Protein AF-A0A819M9V5-F1 (afdb_monomer_lite)

Structure (mmCIF, N/CA/C/O backbone):
data_AF-A0A819M9V5-F1
#
_entry.id   AF-A0A819M9V5-F1
#
loop_
_atom_site.group_PDB
_atom_site.id
_atom_site.type_symbol
_atom_site.label_atom_id
_atom_site.label_alt_id
_atom_site.label_comp_id
_atom_site.label_asym_id
_atom_site.label_entity_id
_atom_site.label_seq_id
_atom_site.pdbx_PDB_ins_code
_atom_site.Cartn_x
_atom_site.Cartn_y
_atom_site.Cartn_z
_atom_site.occupancy
_atom_site.B_iso_or_equiv
_atom_site.auth_seq_id
_atom_site.auth_comp_id
_atom_site.auth_asym_id
_atom_site.auth_atom_id
_atom_site.pdbx_PDB_model_num
ATOM 1 N N . MET A 1 1 ? -24.755 28.825 72.399 1.00 73.00 1 MET A N 1
ATOM 2 C CA . MET A 1 1 ? -25.293 27.688 71.643 1.00 73.00 1 MET A CA 1
ATOM 3 C C . MET A 1 1 ? -25.877 26.704 72.634 1.00 73.00 1 MET A C 1
ATOM 5 O O . MET A 1 1 ? -25.129 26.207 73.476 1.00 73.00 1 MET A O 1
ATOM 9 N N . THR A 1 2 ? -27.189 26.520 72.612 1.00 95.06 2 THR A N 1
ATOM 10 C CA . THR A 1 2 ? -27.888 25.582 73.498 1.00 95.06 2 THR A CA 1
ATOM 11 C C . THR A 1 2 ? -27.607 24.140 73.068 1.00 95.06 2 THR A C 1
ATOM 13 O O . THR A 1 2 ? -27.127 23.887 71.959 1.00 95.06 2 THR A O 1
ATOM 16 N N . ASP A 1 3 ? -27.856 23.170 73.946 1.00 93.56 3 ASP A N 1
ATOM 17 C CA . ASP A 1 3 ? -27.647 21.759 73.595 1.00 93.56 3 ASP A CA 1
ATOM 18 C C . ASP A 1 3 ? -28.617 21.274 72.504 1.00 93.56 3 ASP A C 1
ATOM 20 O O . ASP A 1 3 ? -28.258 20.402 71.710 1.00 93.56 3 ASP A O 1
ATOM 24 N N . ASP A 1 4 ? -29.786 21.905 72.381 1.00 94.19 4 ASP A N 1
ATOM 25 C CA . ASP A 1 4 ? -30.736 21.647 71.295 1.00 94.19 4 ASP A CA 1
ATOM 26 C C . ASP A 1 4 ? -30.206 22.142 69.940 1.00 94.19 4 ASP A C 1
ATOM 28 O O . ASP A 1 4 ? -30.293 21.426 68.942 1.00 94.19 4 ASP A O 1
ATOM 32 N N . GLU A 1 5 ? -29.561 23.314 69.901 1.00 93.94 5 GLU A N 1
ATOM 33 C CA . GLU A 1 5 ? -28.905 23.827 68.689 1.00 93.94 5 GLU A CA 1
ATOM 34 C C . GLU A 1 5 ? -27.761 22.907 68.230 1.00 93.94 5 GLU A C 1
ATOM 36 O O . GLU A 1 5 ? -27.606 22.662 67.032 1.00 93.94 5 GLU A O 1
ATOM 41 N N . LYS A 1 6 ? -26.990 22.333 69.169 1.00 94.88 6 LYS A N 1
ATOM 42 C CA . LYS A 1 6 ? -25.941 21.347 68.845 1.00 94.88 6 LYS A CA 1
ATOM 43 C C . LYS A 1 6 ? -26.525 20.070 68.244 1.00 94.88 6 LYS A C 1
ATOM 45 O O . LYS A 1 6 ? -25.979 19.565 67.266 1.00 94.88 6 LYS A O 1
ATOM 50 N N . ARG A 1 7 ? -27.616 19.541 68.812 1.00 94.44 7 ARG A N 1
ATOM 51 C CA . ARG A 1 7 ? -28.289 18.337 68.291 1.00 94.44 7 ARG A CA 1
ATOM 52 C C . ARG A 1 7 ? -28.823 18.566 66.881 1.00 94.44 7 ARG A C 1
ATOM 54 O O . ARG A 1 7 ? -28.546 17.754 66.003 1.00 94.44 7 ARG A O 1
ATOM 61 N N . LEU A 1 8 ? -29.471 19.708 66.645 1.00 95.56 8 LEU A N 1
ATOM 62 C CA . LEU A 1 8 ? -29.976 20.076 65.324 1.00 95.56 8 LEU A CA 1
ATOM 63 C C . LEU A 1 8 ? -28.847 20.201 64.287 1.00 95.56 8 LEU A C 1
ATOM 65 O O . LEU A 1 8 ? -28.976 19.698 63.173 1.00 95.56 8 LEU A O 1
ATOM 69 N N . MET A 1 9 ? -27.717 20.822 64.647 1.00 94.94 9 MET A N 1
ATOM 70 C CA . MET A 1 9 ? -26.553 20.899 63.754 1.00 94.94 9 MET A CA 1
ATOM 71 C C . MET A 1 9 ? -25.969 19.519 63.433 1.00 94.94 9 MET A C 1
ATOM 73 O O . MET A 1 9 ? -25.570 19.275 62.295 1.00 94.94 9 MET A O 1
ATOM 77 N N . ILE A 1 10 ? -25.927 18.609 64.409 1.00 95.75 10 ILE A N 1
ATOM 78 C CA . ILE A 1 10 ? -25.446 17.237 64.208 1.00 95.75 10 ILE A CA 1
ATOM 79 C C . ILE A 1 10 ? -26.374 16.478 63.249 1.00 95.75 10 ILE A C 1
ATOM 81 O O . ILE A 1 10 ? -25.889 15.854 62.306 1.00 95.75 10 ILE A O 1
ATOM 85 N N . GLU A 1 11 ? -27.693 16.573 63.425 1.00 96.56 11 GLU A N 1
ATOM 86 C CA . GLU A 1 11 ? -28.676 15.956 62.522 1.00 96.56 11 GLU A CA 1
ATOM 87 C C . GLU A 1 11 ? -28.575 16.511 61.095 1.00 96.56 11 GLU A C 1
ATOM 89 O O . GLU A 1 11 ? -28.532 15.745 60.130 1.00 96.56 11 GLU A O 1
ATOM 94 N N . GLN A 1 12 ? -28.450 17.834 60.947 1.00 96.62 12 GLN A N 1
ATOM 95 C CA . GLN A 1 12 ? -28.232 18.472 59.647 1.00 96.62 12 GLN A CA 1
ATOM 96 C C . GLN A 1 12 ? -26.921 18.016 58.997 1.00 96.62 12 GLN A C 1
ATOM 98 O O . GLN A 1 12 ? -26.889 17.764 57.791 1.00 96.62 12 GLN A O 1
ATOM 103 N N . ALA A 1 13 ? -25.849 17.871 59.780 1.00 96.88 13 ALA A N 1
ATOM 104 C CA . ALA A 1 13 ? -24.566 17.385 59.290 1.00 96.88 13 ALA A CA 1
ATOM 105 C C . ALA A 1 13 ? -24.650 15.927 58.809 1.00 96.88 13 ALA A C 1
ATOM 107 O O . ALA A 1 13 ? -24.098 15.605 57.755 1.00 96.88 13 ALA A O 1
ATOM 108 N N . PHE A 1 14 ? -25.369 15.055 59.525 1.00 97.19 14 PHE A N 1
ATOM 109 C CA . PHE A 1 14 ? -25.600 13.674 59.091 1.00 97.19 14 PHE A CA 1
ATOM 110 C C . PHE A 1 14 ? -26.454 13.606 57.823 1.00 97.19 14 PHE A C 1
ATOM 112 O O . PHE A 1 14 ? -26.043 12.958 56.860 1.00 97.19 14 PHE A O 1
ATOM 119 N N . ALA A 1 15 ? -27.562 14.347 57.761 1.00 96.19 15 ALA A N 1
ATOM 120 C CA . ALA A 1 15 ? -28.412 14.399 56.572 1.00 96.19 15 ALA A CA 1
ATOM 121 C C . ALA A 1 15 ? -27.661 14.945 55.342 1.00 96.19 15 ALA A C 1
ATOM 123 O O . ALA A 1 15 ? -27.827 14.457 54.222 1.00 96.19 15 ALA A O 1
ATOM 124 N N . LEU A 1 16 ? -26.798 15.950 55.531 1.00 97.19 16 LEU A N 1
ATOM 125 C CA . LEU A 1 16 ? -25.954 16.482 54.461 1.00 97.19 16 LEU A CA 1
ATOM 126 C C . LEU A 1 16 ? -24.901 15.462 54.012 1.00 97.19 16 LEU A C 1
ATOM 128 O O . LEU A 1 16 ? -24.657 15.320 52.813 1.00 97.19 16 LEU A O 1
ATOM 132 N N . LYS A 1 17 ? -24.291 14.741 54.959 1.00 97.56 17 LYS A N 1
ATOM 133 C CA . LYS A 1 17 ? -23.322 13.680 54.672 1.00 97.56 17 LYS A CA 1
ATOM 134 C C . LYS A 1 17 ? -23.956 12.559 53.849 1.00 97.56 17 LYS A C 1
ATOM 136 O O . LYS A 1 17 ? -23.348 12.141 52.867 1.00 97.56 17 LYS A O 1
ATOM 141 N N . GLU A 1 18 ? -25.163 12.120 54.196 1.00 97.69 18 GLU A N 1
ATOM 142 C CA . GLU A 1 18 ? -25.897 11.097 53.438 1.00 97.69 18 GLU A CA 1
ATOM 143 C C . GLU A 1 18 ? -26.206 11.567 52.011 1.00 97.69 18 GLU A C 1
ATOM 145 O O . GLU A 1 18 ? -25.863 10.877 51.049 1.00 97.69 18 GLU A O 1
ATOM 150 N N . LYS A 1 19 ? -26.724 12.794 51.847 1.00 97.56 19 LYS A N 1
ATOM 151 C CA . LYS A 1 19 ? -26.959 13.389 50.516 1.00 97.56 19 LYS A CA 1
ATOM 152 C C . LYS A 1 19 ? -25.683 13.487 49.678 1.00 97.56 19 LYS A C 1
ATOM 154 O O . LYS A 1 19 ? -25.709 13.252 48.470 1.00 97.56 19 LYS A O 1
ATOM 159 N N . LEU A 1 20 ? -24.556 13.845 50.297 1.00 96.94 20 LEU A N 1
ATOM 160 C CA . LEU A 1 20 ? -23.262 13.903 49.615 1.00 96.94 20 LEU A CA 1
ATOM 161 C C . LEU A 1 20 ? -22.775 12.513 49.202 1.00 96.94 20 LEU A C 1
ATOM 163 O O . LEU A 1 20 ? -22.275 12.362 48.089 1.00 96.94 20 LEU A O 1
ATOM 167 N N . GLN A 1 21 ? -22.936 11.503 50.059 1.00 96.94 21 GLN A N 1
ATOM 168 C CA . GLN A 1 21 ? -22.569 10.122 49.742 1.00 96.94 21 GLN A CA 1
ATOM 169 C C . GLN A 1 21 ? -23.392 9.571 48.573 1.00 96.94 21 GLN A C 1
ATOM 171 O O . GLN A 1 21 ? -22.823 8.959 47.668 1.00 96.94 21 GLN A O 1
ATOM 176 N N . GLU A 1 22 ? -24.696 9.844 48.544 1.00 98.00 22 GLU A N 1
ATOM 177 C CA . GLU A 1 22 ? -25.578 9.447 47.444 1.00 98.00 22 GLU A CA 1
ATOM 178 C C . GLU A 1 22 ? -25.192 10.138 46.127 1.00 98.00 22 GLU A C 1
ATOM 180 O O . GLU A 1 22 ? -25.016 9.477 45.101 1.00 98.00 22 GLU A O 1
ATOM 185 N N . LYS A 1 23 ? -24.954 11.457 46.162 1.00 97.75 23 LYS A N 1
ATOM 186 C CA . LYS A 1 23 ? -24.504 12.215 44.986 1.00 97.75 23 LYS A CA 1
ATOM 187 C C . LYS A 1 23 ? -23.169 11.695 44.450 1.00 97.75 23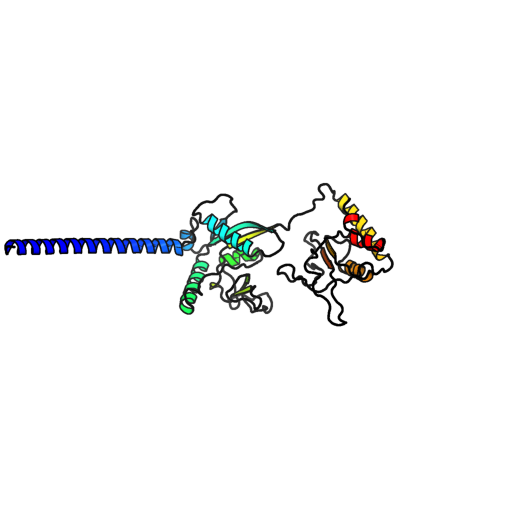 LYS A C 1
ATOM 189 O O . LYS A 1 23 ? -23.011 11.545 43.243 1.00 97.75 23 LYS A O 1
ATOM 194 N N . LEU A 1 24 ? -22.224 11.383 45.337 1.00 97.06 24 LEU A N 1
ATOM 195 C CA . LEU A 1 24 ? -20.904 10.871 44.966 1.00 97.06 24 LEU A CA 1
ATOM 196 C C . LEU A 1 24 ? -21.001 9.473 44.339 1.00 97.06 24 LEU A C 1
ATOM 198 O O . LEU A 1 24 ? -20.322 9.205 43.347 1.00 97.06 24 LEU A O 1
ATOM 202 N N . LYS A 1 25 ? -21.876 8.605 44.863 1.00 98.00 25 LYS A N 1
ATOM 203 C CA . LYS A 1 25 ? -22.161 7.293 44.267 1.00 98.00 25 LYS A CA 1
ATOM 204 C C . LYS A 1 25 ? -22.714 7.441 42.846 1.00 98.00 25 LYS A C 1
ATOM 206 O O . LYS A 1 25 ? -22.148 6.854 41.928 1.00 98.00 25 LYS A O 1
ATOM 211 N N . LYS A 1 26 ? -23.728 8.291 42.656 1.00 98.12 26 LYS A N 1
ATOM 212 C CA . LYS A 1 26 ? -24.325 8.551 41.337 1.00 98.12 26 LYS A CA 1
ATOM 213 C C . LYS A 1 26 ? -23.299 9.083 40.330 1.00 98.12 26 LYS A C 1
ATOM 215 O O . LYS A 1 26 ? -23.200 8.576 39.221 1.00 98.12 26 LYS A O 1
ATOM 220 N N . THR A 1 27 ? -22.476 10.055 40.729 1.00 96.81 27 THR A N 1
ATOM 221 C CA . THR A 1 27 ? -21.429 10.604 39.850 1.00 96.81 27 THR A CA 1
ATOM 222 C C . THR A 1 27 ? -20.370 9.560 39.476 1.00 96.81 27 THR A C 1
ATOM 224 O O . THR A 1 27 ? -19.861 9.587 38.357 1.00 96.81 27 THR A O 1
ATOM 227 N N . ARG A 1 28 ? -20.032 8.622 40.373 1.00 96.38 28 ARG A N 1
ATOM 228 C CA . ARG A 1 28 ? -19.121 7.510 40.046 1.00 96.38 28 ARG A CA 1
ATOM 229 C C . ARG A 1 28 ? -19.725 6.565 39.011 1.00 96.38 28 ARG A C 1
ATOM 231 O O . ARG A 1 28 ? -19.026 6.201 38.074 1.00 96.38 28 ARG A O 1
ATOM 238 N N . GLU A 1 29 ? -20.998 6.211 39.160 1.00 97.75 29 GLU A N 1
ATOM 239 C CA . GLU A 1 29 ? -21.715 5.363 38.198 1.00 97.75 29 GLU A CA 1
ATOM 240 C C . GLU A 1 29 ? -21.769 6.020 36.807 1.00 97.75 29 GLU A C 1
ATOM 242 O O . GLU A 1 29 ? -21.364 5.397 35.828 1.00 97.75 29 GLU A O 1
ATOM 247 N N . GLU A 1 30 ? -22.128 7.309 36.730 1.00 97.31 30 GLU A N 1
ATOM 248 C CA . GLU A 1 30 ? -22.133 8.086 35.475 1.00 97.31 30 GLU A CA 1
ATOM 249 C C . GLU A 1 30 ? -20.733 8.192 34.836 1.00 97.31 30 GLU A C 1
ATOM 251 O O . GLU A 1 30 ? -20.587 8.180 33.612 1.00 97.31 30 GLU A O 1
ATOM 256 N N . THR A 1 31 ? -19.680 8.299 35.653 1.00 95.38 31 THR A N 1
ATOM 257 C CA . THR A 1 31 ? -18.295 8.381 35.160 1.00 95.38 31 THR A CA 1
ATOM 258 C C . THR A 1 31 ? -17.822 7.045 34.587 1.00 95.38 31 THR A C 1
ATOM 260 O O . THR A 1 31 ? -17.187 7.030 33.534 1.00 95.38 31 THR A O 1
ATOM 263 N N . GLU A 1 32 ? -18.139 5.923 35.240 1.00 97.06 32 GLU A N 1
ATOM 264 C CA . GLU A 1 32 ? -17.805 4.582 34.741 1.00 97.06 32 GLU A CA 1
ATOM 265 C C . GLU A 1 32 ? -18.569 4.238 33.455 1.00 97.06 32 GLU A C 1
ATOM 267 O O . GLU A 1 32 ? -18.011 3.611 32.554 1.00 97.06 32 GLU A O 1
ATOM 272 N N . GLU A 1 33 ? -19.820 4.682 33.324 1.00 96.88 33 GLU A N 1
ATOM 273 C CA . GLU A 1 33 ? -20.598 4.516 32.093 1.00 96.88 33 GLU A CA 1
ATOM 274 C C . GLU A 1 33 ? -19.980 5.297 30.924 1.00 96.88 33 GLU A C 1
ATOM 276 O O . GLU A 1 33 ? -19.661 4.710 29.889 1.00 96.88 33 GLU A O 1
ATOM 281 N N . ARG A 1 34 ? -19.674 6.587 31.123 1.00 93.31 34 ARG A N 1
ATOM 282 C CA . ARG A 1 34 ? -18.982 7.402 30.108 1.00 93.31 34 ARG A CA 1
ATOM 283 C C . ARG A 1 34 ? -17.606 6.859 29.748 1.00 93.31 34 ARG A C 1
ATOM 285 O O . ARG A 1 34 ? -17.188 6.958 28.599 1.00 93.31 34 ARG A O 1
ATOM 292 N N . LYS A 1 35 ? -16.879 6.288 30.711 1.00 94.69 35 LYS A N 1
ATOM 293 C CA . LYS A 1 35 ? -15.580 5.665 30.448 1.00 94.69 35 LYS A CA 1
ATOM 294 C C . LYS A 1 35 ? -15.725 4.463 29.514 1.00 94.69 35 LYS A C 1
ATOM 296 O O . LYS A 1 35 ? -14.954 4.359 28.565 1.00 94.69 35 LYS A O 1
ATOM 301 N N . LYS A 1 36 ? -16.739 3.614 29.717 1.00 92.94 36 LYS A N 1
ATOM 302 C CA . LYS A 1 36 ? -17.048 2.499 28.806 1.00 92.94 36 LYS A CA 1
ATOM 303 C C . LYS A 1 36 ? -17.444 2.984 27.411 1.00 92.94 36 LYS A C 1
ATOM 305 O O . LYS A 1 36 ? -16.999 2.393 26.432 1.00 92.94 36 LYS A O 1
ATOM 310 N N . GLU A 1 37 ? -18.233 4.053 27.306 1.00 87.56 37 GLU A N 1
ATOM 311 C CA . GLU A 1 37 ? -18.567 4.667 26.011 1.00 87.56 37 GLU A CA 1
ATOM 312 C C . GLU A 1 37 ? -17.319 5.201 25.299 1.00 87.56 37 GLU A C 1
ATOM 314 O O . GLU A 1 37 ? -17.127 4.942 24.113 1.00 87.56 37 GLU A O 1
ATOM 319 N N . ILE A 1 38 ? -16.434 5.900 26.017 1.00 82.81 38 ILE A N 1
ATOM 320 C CA . ILE A 1 38 ? -15.167 6.393 25.463 1.00 82.81 38 ILE A CA 1
ATOM 321 C C . ILE A 1 38 ? -14.282 5.228 25.027 1.00 82.81 38 ILE A C 1
ATOM 323 O O . ILE A 1 38 ? -13.723 5.291 23.941 1.00 82.81 38 ILE A O 1
ATOM 327 N N . GLU A 1 39 ? -14.170 4.162 25.819 1.00 80.81 39 GLU A N 1
ATOM 328 C CA . GLU A 1 39 ? -13.410 2.965 25.443 1.00 80.81 39 GLU A CA 1
ATOM 329 C C . GLU A 1 39 ? -14.004 2.296 24.196 1.00 80.81 39 GLU A C 1
ATOM 331 O O . GLU A 1 39 ? -13.257 1.881 23.315 1.00 80.81 39 GLU A O 1
ATOM 336 N N . GLN A 1 40 ? -15.333 2.248 24.058 1.00 75.31 40 GLN A N 1
ATOM 337 C CA . GLN A 1 40 ? -15.993 1.750 22.849 1.00 75.31 40 GLN A CA 1
ATOM 338 C C . GLN A 1 40 ? -15.751 2.649 21.636 1.00 75.31 40 GLN A C 1
ATOM 340 O O . GLN A 1 40 ? -15.442 2.134 20.566 1.00 75.31 40 GLN A O 1
ATOM 345 N N . LEU A 1 41 ? -15.841 3.971 21.785 1.00 71.38 41 LEU A N 1
ATOM 346 C CA . LEU A 1 41 ? -15.551 4.926 20.713 1.00 71.38 41 LEU A CA 1
ATOM 347 C C . LEU A 1 41 ? -14.072 4.893 20.325 1.00 71.38 41 LEU A C 1
ATOM 349 O O . LEU A 1 41 ? -13.746 4.875 19.146 1.00 71.38 41 LEU A O 1
ATOM 353 N N . GLN A 1 42 ? -13.164 4.825 21.297 1.00 70.00 42 GLN A N 1
ATOM 354 C CA . GLN A 1 42 ? -11.734 4.652 21.059 1.00 70.00 42 GLN A CA 1
ATOM 355 C C . GLN A 1 42 ? -11.453 3.320 20.387 1.00 70.00 42 GLN A C 1
ATOM 357 O O . GLN A 1 42 ? -10.620 3.277 19.493 1.00 70.00 42 GLN A O 1
ATOM 362 N N . LYS A 1 43 ? -12.165 2.251 20.745 1.00 71.00 43 LYS A N 1
ATOM 363 C CA . LYS A 1 43 ? -12.086 0.964 20.059 1.00 71.00 43 LYS A CA 1
ATOM 364 C C . LYS A 1 43 ? -12.600 1.081 18.624 1.00 71.00 43 LYS A C 1
ATOM 366 O O . LYS A 1 43 ? -11.905 0.677 17.711 1.00 71.00 43 LYS A O 1
ATOM 371 N N . GLN A 1 44 ? -13.730 1.744 18.393 1.00 63.69 44 GLN A N 1
ATOM 372 C CA . GLN A 1 44 ? -14.254 2.006 17.048 1.00 63.69 44 GLN A CA 1
ATOM 373 C C . GLN A 1 44 ? -13.338 2.900 16.209 1.00 63.69 44 GLN A C 1
ATOM 375 O O . GLN A 1 44 ? -13.266 2.711 15.007 1.00 63.69 44 GLN A O 1
ATOM 380 N N . ILE A 1 45 ? -12.626 3.851 16.813 1.00 63.62 45 ILE A N 1
ATOM 381 C CA . ILE A 1 45 ? -11.680 4.737 16.121 1.00 63.62 45 ILE A CA 1
ATOM 382 C C . ILE A 1 45 ? -10.333 4.039 15.890 1.00 63.62 45 ILE A C 1
ATOM 384 O O . ILE A 1 45 ? -9.713 4.232 14.850 1.00 63.62 45 ILE A O 1
ATOM 388 N N . SER A 1 46 ? -9.861 3.241 16.850 1.00 58.12 46 SER A N 1
ATOM 389 C CA . SER A 1 46 ? -8.558 2.563 16.777 1.00 58.12 46 SER A CA 1
ATOM 390 C C . SER A 1 46 ? -8.605 1.268 15.967 1.00 58.12 46 SER A C 1
ATOM 392 O O . SER A 1 46 ? -7.647 0.961 15.263 1.00 58.12 46 SER A O 1
ATOM 394 N N .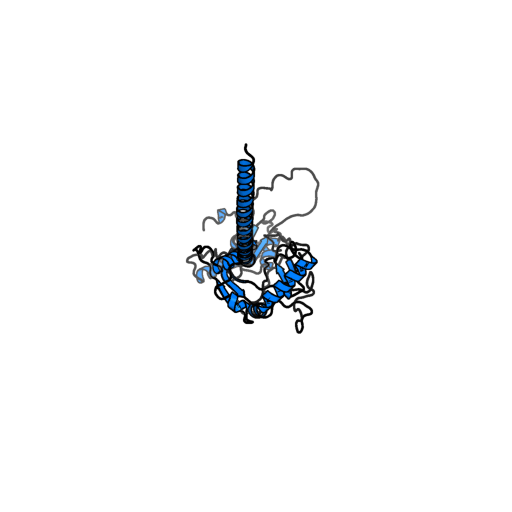 GLU A 1 47 ? -9.717 0.532 16.012 1.00 61.16 47 GLU A N 1
ATOM 395 C CA . GLU A 1 47 ? -9.995 -0.604 15.127 1.00 61.16 47 GLU A CA 1
ATOM 396 C C . GLU A 1 47 ? -10.565 -0.132 13.781 1.00 61.16 47 GLU A C 1
ATOM 398 O O . GLU A 1 47 ? -10.367 -0.790 12.762 1.00 61.16 47 GLU A O 1
ATOM 403 N N . GLY A 1 48 ? -11.235 1.025 13.758 1.00 48.69 48 GLY A N 1
ATOM 404 C CA . GLY A 1 48 ? -11.824 1.628 12.568 1.00 48.69 48 GLY A CA 1
ATOM 405 C C . GLY A 1 48 ? -10.835 2.474 11.786 1.00 48.69 48 GLY A C 1
ATOM 406 O O . GLY A 1 48 ? -10.943 3.698 11.707 1.00 48.69 48 GLY A O 1
ATOM 407 N N . ILE A 1 49 ? -9.994 1.788 11.019 1.00 56.91 49 ILE A N 1
ATOM 408 C CA . ILE A 1 49 ? -9.975 2.162 9.607 1.00 56.91 49 ILE A CA 1
ATOM 409 C C . ILE A 1 49 ? -11.426 1.989 9.152 1.00 56.91 49 ILE A C 1
ATOM 411 O O . ILE A 1 49 ? -11.963 0.889 9.233 1.00 56.91 49 ILE A O 1
ATOM 415 N N . LEU A 1 50 ? -12.084 3.111 8.853 1.00 76.75 50 LEU A N 1
ATOM 416 C CA . LEU A 1 50 ? -13.483 3.199 8.443 1.00 76.75 50 LEU A CA 1
ATOM 417 C C . LEU A 1 50 ? -13.845 2.014 7.544 1.00 76.75 50 LEU A C 1
ATOM 419 O O . LEU A 1 50 ? -13.396 1.956 6.405 1.00 76.75 50 LEU A O 1
ATOM 423 N N . LEU A 1 51 ? -14.613 1.069 8.092 1.00 88.44 51 LEU A N 1
ATOM 424 C CA . LEU A 1 51 ? -15.010 -0.131 7.371 1.00 88.44 51 LEU A CA 1
ATOM 425 C C . LEU A 1 51 ? -15.852 0.271 6.161 1.00 88.44 51 LEU A C 1
ATOM 427 O O . LEU A 1 51 ? -16.706 1.161 6.243 1.00 88.44 51 LEU A O 1
ATOM 431 N N . MET A 1 52 ? -15.633 -0.402 5.041 1.00 93.06 52 MET A N 1
ATOM 432 C CA . MET A 1 52 ? -16.474 -0.264 3.862 1.00 93.06 52 MET A CA 1
ATOM 433 C C . MET A 1 52 ? -17.903 -0.728 4.168 1.00 93.06 52 MET A C 1
ATOM 435 O O . MET A 1 52 ? -18.138 -1.616 4.991 1.00 93.06 52 MET A O 1
ATOM 439 N N . GLU A 1 53 ? -18.885 -0.155 3.473 1.00 91.19 53 GLU A N 1
ATOM 440 C CA . GLU A 1 53 ? -20.271 -0.618 3.566 1.00 91.19 53 GLU A CA 1
ATOM 441 C C . GLU A 1 53 ? -20.355 -2.114 3.203 1.00 91.19 53 GLU A C 1
ATOM 443 O O . GLU A 1 53 ? -19.904 -2.534 2.135 1.00 91.19 53 GLU A O 1
ATOM 448 N N . GLY A 1 54 ? -20.899 -2.932 4.109 1.00 92.00 54 GLY A N 1
ATOM 449 C CA . GLY A 1 54 ? -20.975 -4.390 3.957 1.00 92.00 54 GLY A CA 1
ATOM 450 C C . GLY A 1 54 ? -19.746 -5.171 4.449 1.00 92.00 54 GLY A C 1
ATOM 451 O O . GLY A 1 54 ? -19.758 -6.403 4.449 1.00 92.00 54 GLY A O 1
ATOM 452 N N . GLU A 1 55 ? -18.663 -4.498 4.855 1.00 93.19 55 GLU A N 1
ATOM 453 C CA . GLU A 1 55 ? -17.424 -5.162 5.278 1.00 93.19 55 GLU A CA 1
ATOM 454 C C . GLU A 1 55 ? -17.601 -5.984 6.557 1.00 93.19 55 GLU A C 1
ATOM 456 O O . GLU A 1 55 ? -17.054 -7.079 6.664 1.00 93.19 55 GLU A O 1
ATOM 461 N N . THR A 1 56 ? -18.418 -5.520 7.506 1.00 91.88 56 THR A N 1
ATOM 462 C CA . THR A 1 56 ? -18.673 -6.262 8.754 1.00 91.88 56 THR A CA 1
ATOM 463 C C . THR A 1 56 ? -19.338 -7.615 8.487 1.00 91.88 56 THR A C 1
ATOM 465 O O . THR A 1 56 ? -19.030 -8.608 9.147 1.00 91.88 56 THR A O 1
ATOM 468 N N . GLU A 1 57 ? -20.243 -7.684 7.514 1.00 93.94 57 GLU A N 1
ATOM 469 C CA . GLU A 1 57 ? -20.900 -8.916 7.084 1.00 93.94 57 GLU A CA 1
ATOM 470 C C . GLU A 1 57 ? -19.906 -9.854 6.398 1.00 93.94 57 GLU A C 1
ATOM 472 O O . GLU A 1 57 ? -19.932 -11.063 6.634 1.00 93.94 57 GLU A O 1
ATOM 477 N N . ILE A 1 58 ? -18.998 -9.298 5.593 1.00 94.81 58 ILE A N 1
ATOM 478 C CA . ILE A 1 58 ? -17.944 -10.057 4.915 1.00 94.81 58 ILE A CA 1
ATOM 479 C C . ILE A 1 58 ? -16.982 -10.658 5.934 1.00 94.81 58 ILE A C 1
ATOM 481 O O . ILE A 1 58 ? -16.712 -11.854 5.859 1.00 94.81 58 ILE A O 1
ATOM 485 N N . LEU A 1 59 ? -16.540 -9.881 6.927 1.00 93.75 59 LEU A N 1
ATOM 486 C CA . LEU A 1 59 ? -15.621 -10.322 7.982 1.00 93.75 59 LEU A CA 1
ATOM 487 C C . LEU A 1 59 ? -16.166 -11.481 8.835 1.00 93.75 59 LEU A C 1
ATOM 489 O O . LEU A 1 59 ? -15.383 -12.231 9.415 1.00 93.75 59 LEU A O 1
ATOM 493 N N . LYS A 1 60 ? -17.491 -11.668 8.891 1.00 94.31 60 LYS A N 1
ATOM 494 C CA . LYS A 1 60 ? -18.130 -12.825 9.548 1.00 94.31 60 LYS A CA 1
ATOM 495 C C . LYS A 1 60 ? -18.141 -14.086 8.677 1.00 94.31 60 LYS A C 1
ATOM 497 O O . LYS A 1 60 ? -18.407 -15.174 9.184 1.00 94.31 60 LYS A O 1
ATOM 502 N N . GLY A 1 61 ? -17.924 -13.943 7.373 1.00 95.56 61 GLY A N 1
ATOM 503 C CA . GLY A 1 61 ? -17.940 -15.027 6.401 1.00 95.56 61 GLY A CA 1
ATOM 504 C C . GLY A 1 61 ? -16.550 -15.567 6.066 1.00 95.56 61 GLY A C 1
ATOM 505 O O . GLY A 1 61 ? -15.568 -15.357 6.769 1.00 95.56 61 GLY A O 1
ATOM 506 N N . THR A 1 62 ? -16.479 -16.285 4.946 1.00 95.94 62 THR A N 1
ATOM 507 C CA . THR A 1 62 ? -15.236 -16.865 4.403 1.00 95.94 62 THR A CA 1
ATOM 508 C C . THR A 1 62 ? -14.921 -16.384 2.990 1.00 95.94 62 THR A C 1
ATOM 510 O O . THR A 1 62 ? -13.866 -16.703 2.448 1.00 95.94 62 THR A O 1
ATOM 513 N N . LYS A 1 63 ? -15.844 -15.643 2.366 1.00 97.12 63 LYS A N 1
ATOM 514 C CA . LYS A 1 63 ? -15.706 -15.188 0.984 1.00 97.12 63 LYS A CA 1
ATOM 515 C C . LYS A 1 63 ? -14.875 -13.918 0.927 1.00 97.12 63 LYS A C 1
ATOM 517 O O . LYS A 1 63 ? -15.096 -12.996 1.707 1.00 97.12 63 LYS A O 1
ATOM 522 N N . VAL A 1 64 ? -13.977 -13.863 -0.048 1.00 97.69 64 VAL A N 1
ATOM 523 C CA . VAL A 1 64 ? -13.227 -12.650 -0.366 1.00 97.69 64 VAL A CA 1
ATOM 524 C C . VAL A 1 64 ? -14.145 -11.655 -1.064 1.00 97.69 64 VAL A C 1
ATOM 526 O O . VAL A 1 64 ? -14.915 -12.025 -1.954 1.00 97.69 64 VAL A O 1
ATOM 529 N N . LYS A 1 65 ? -14.053 -10.385 -0.673 1.00 98.12 65 LYS A N 1
ATOM 530 C CA . LYS A 1 65 ? -14.693 -9.271 -1.370 1.00 98.12 65 LYS A CA 1
ATOM 531 C C . LYS A 1 65 ? -13.641 -8.297 -1.875 1.00 98.12 65 LYS A C 1
ATOM 533 O O . LYS A 1 65 ? -12.710 -7.945 -1.158 1.00 98.12 65 LYS A O 1
ATOM 538 N N . TYR A 1 66 ? -13.866 -7.821 -3.091 1.00 98.31 66 TYR A N 1
ATOM 539 C CA . TYR A 1 66 ? -13.141 -6.715 -3.693 1.00 98.31 66 TYR A CA 1
ATOM 540 C C . TYR A 1 66 ? -14.064 -5.502 -3.729 1.00 98.31 66 TYR A C 1
ATOM 542 O O . TYR A 1 66 ? -15.190 -5.586 -4.233 1.00 98.31 66 TYR A O 1
ATOM 550 N N . PHE A 1 67 ? -13.598 -4.393 -3.172 1.00 98.06 67 PHE A N 1
ATOM 551 C CA . PHE A 1 67 ? -14.258 -3.101 -3.276 1.00 98.06 67 PHE A CA 1
ATOM 552 C C . PHE A 1 67 ? -13.495 -2.262 -4.292 1.00 98.06 67 PHE A C 1
ATOM 554 O O . PHE A 1 67 ? -12.339 -1.911 -4.063 1.00 98.06 67 PHE A O 1
ATOM 561 N N . GLU A 1 68 ? -14.124 -1.969 -5.427 1.00 98.19 68 GLU A N 1
ATOM 562 C CA . GLU A 1 68 ? -13.524 -1.116 -6.447 1.00 98.19 68 GLU A CA 1
ATOM 563 C C . GLU A 1 68 ? -13.646 0.353 -6.047 1.00 98.19 68 GLU A C 1
ATOM 565 O O . GLU A 1 68 ? -14.740 0.863 -5.811 1.00 98.19 68 GLU A O 1
ATOM 570 N N . LEU A 1 69 ? -12.505 1.030 -5.985 1.00 98.00 69 LEU A N 1
ATOM 571 C CA . LEU A 1 69 ? -12.378 2.420 -5.584 1.00 98.00 69 LEU A CA 1
ATOM 572 C C . LEU A 1 69 ? -11.741 3.209 -6.731 1.00 98.00 69 LEU A C 1
ATOM 574 O O . LEU A 1 69 ? -10.710 2.814 -7.289 1.00 98.00 69 LEU A O 1
ATOM 578 N N . PHE A 1 70 ? -12.344 4.342 -7.075 1.00 97.56 70 PHE A N 1
ATOM 579 C CA . PHE A 1 70 ? -11.923 5.183 -8.193 1.00 97.56 70 PHE A CA 1
ATOM 580 C C . PHE A 1 70 ? -11.477 6.565 -7.705 1.00 97.56 70 PHE A C 1
ATOM 582 O O . PHE A 1 70 ? -11.978 7.044 -6.686 1.00 97.56 70 PHE A O 1
ATOM 589 N N . PRO A 1 71 ? -10.554 7.227 -8.427 1.00 95.81 71 PRO A N 1
ATOM 590 C CA . PRO A 1 71 ? -10.145 8.583 -8.093 1.00 95.81 71 PRO A CA 1
ATOM 591 C C . PRO A 1 71 ? -11.322 9.548 -8.229 1.00 95.81 71 PRO A C 1
ATOM 593 O O . PRO A 1 71 ? -11.919 9.678 -9.299 1.00 95.81 71 PRO A O 1
ATOM 596 N N . GLU A 1 72 ? -11.598 10.289 -7.161 1.00 94.69 72 GLU A N 1
ATOM 597 C CA . GLU A 1 72 ? -12.626 11.323 -7.122 1.00 94.69 72 GLU A CA 1
ATOM 598 C C . GLU A 1 72 ? -12.032 12.661 -6.670 1.00 94.69 72 GLU A C 1
ATOM 600 O O . GLU A 1 72 ? -11.094 12.717 -5.876 1.00 94.69 72 GLU A O 1
ATOM 605 N N . ARG A 1 73 ? -12.582 13.766 -7.190 1.00 93.44 73 ARG A N 1
ATOM 606 C CA . ARG A 1 73 ? -12.169 15.121 -6.779 1.00 93.44 73 ARG A CA 1
ATOM 607 C C . ARG A 1 73 ? -12.841 15.579 -5.492 1.00 93.44 73 ARG A C 1
ATOM 609 O O . ARG A 1 73 ? -12.279 16.401 -4.774 1.00 93.44 73 ARG A O 1
ATOM 616 N N . ASN A 1 74 ? -14.058 15.103 -5.249 1.00 94.75 74 ASN A N 1
ATOM 617 C CA . ASN A 1 74 ? -14.832 15.505 -4.087 1.00 94.75 74 ASN A CA 1
ATOM 618 C C . ASN A 1 74 ? -14.180 14.947 -2.818 1.00 94.75 74 ASN A C 1
ATOM 620 O O . ASN A 1 74 ? -13.490 13.932 -2.857 1.00 94.75 74 ASN A O 1
ATOM 624 N N . TYR A 1 75 ? -14.362 15.656 -1.709 1.00 90.38 75 TYR A N 1
ATOM 625 C CA . TYR A 1 75 ? -13.968 15.177 -0.393 1.00 90.38 75 TYR A CA 1
ATOM 626 C C . TYR A 1 75 ? -15.225 14.806 0.381 1.00 90.38 75 TYR A C 1
ATOM 628 O O . TYR A 1 75 ? -16.004 15.679 0.770 1.00 90.38 75 TYR A O 1
ATOM 636 N N . LYS A 1 76 ? -15.431 13.508 0.587 1.00 90.56 76 LYS A N 1
ATOM 637 C CA . LYS A 1 76 ? -16.514 12.966 1.409 1.00 90.56 76 LYS A CA 1
ATOM 638 C C . LYS A 1 76 ? -15.948 12.689 2.796 1.00 90.56 76 LYS A C 1
ATOM 640 O O . LYS A 1 76 ? -15.376 11.629 3.047 1.00 90.56 76 LYS A O 1
ATOM 645 N N . GLN A 1 77 ? -16.076 13.664 3.695 1.00 86.62 77 GLN A N 1
ATOM 646 C CA . GLN A 1 77 ? -15.596 13.538 5.071 1.00 86.62 77 GLN A CA 1
ATOM 647 C C . GLN A 1 77 ? -16.134 12.254 5.721 1.00 86.62 77 GLN A C 1
ATOM 649 O O . GLN A 1 77 ? -17.337 12.010 5.717 1.00 86.62 77 GLN A O 1
ATOM 654 N N . GLY A 1 78 ? -15.232 11.436 6.269 1.00 85.56 78 GLY A N 1
ATOM 655 C CA . GLY A 1 78 ? -15.588 10.162 6.901 1.00 85.56 78 GLY A CA 1
ATOM 656 C C . GLY A 1 78 ? -15.892 9.016 5.930 1.00 85.56 78 GLY A C 1
ATOM 657 O O . GLY A 1 78 ? -16.320 7.958 6.371 1.00 85.56 78 GLY A O 1
ATOM 658 N N . SER A 1 79 ? -15.673 9.178 4.623 1.00 91.56 79 SER A N 1
ATOM 659 C CA . SER A 1 79 ? -15.837 8.084 3.661 1.00 91.56 79 SER A CA 1
ATOM 660 C C . SER A 1 79 ? -14.711 7.054 3.790 1.00 91.56 79 SER A C 1
ATOM 662 O O . SER A 1 79 ? -13.560 7.336 3.448 1.00 91.56 79 SER A O 1
ATOM 664 N N . ALA A 1 80 ? -15.068 5.838 4.215 1.00 92.81 80 ALA A N 1
ATOM 665 C CA . ALA A 1 80 ? -14.220 4.644 4.167 1.00 92.81 80 ALA A CA 1
ATOM 666 C C . ALA A 1 80 ? -13.537 4.477 2.803 1.00 92.81 80 ALA A C 1
ATOM 668 O O . ALA A 1 80 ? -12.315 4.366 2.703 1.00 92.81 80 ALA A O 1
ATOM 669 N N . ALA A 1 81 ? -14.343 4.552 1.742 1.00 95.06 81 ALA A N 1
ATOM 670 C CA . ALA A 1 81 ? -13.914 4.378 0.363 1.00 95.06 81 ALA A CA 1
ATOM 671 C C . ALA A 1 81 ? -12.831 5.387 -0.036 1.00 95.06 81 ALA A C 1
ATOM 673 O O . ALA A 1 81 ? -11.812 5.010 -0.615 1.00 95.06 81 ALA A O 1
ATOM 674 N N . GLU A 1 82 ? -13.019 6.668 0.306 1.00 94.38 82 GLU A N 1
ATOM 675 C CA . GLU A 1 82 ? -12.017 7.691 -0.001 1.00 94.38 82 GLU A CA 1
ATOM 676 C C . GLU A 1 82 ? -10.745 7.516 0.823 1.00 94.38 82 GLU A C 1
ATOM 678 O O . GLU A 1 82 ? -9.658 7.738 0.294 1.00 94.38 82 GLU A O 1
ATOM 683 N N . LEU A 1 83 ? -10.849 7.112 2.091 1.00 93.69 83 LEU A N 1
ATOM 684 C CA . LEU A 1 83 ? -9.673 6.884 2.927 1.00 93.69 83 LEU A CA 1
ATOM 685 C C . LEU A 1 83 ? -8.837 5.715 2.421 1.00 93.69 83 LEU A C 1
ATOM 687 O O . LEU A 1 83 ? -7.630 5.878 2.258 1.00 93.69 83 LEU A O 1
ATOM 691 N N . HIS A 1 84 ? -9.461 4.578 2.113 1.00 95.62 84 HIS A N 1
ATOM 692 C CA . HIS A 1 84 ? -8.769 3.428 1.532 1.00 95.62 84 HIS A CA 1
ATOM 693 C C . HIS A 1 84 ? -8.111 3.784 0.194 1.00 95.62 84 HIS A C 1
ATOM 695 O O . HIS A 1 84 ? -6.930 3.490 -0.007 1.00 95.62 84 HIS A O 1
ATOM 701 N N . PHE A 1 85 ? -8.837 4.475 -0.694 1.00 96.75 85 PHE A N 1
ATOM 702 C CA . PHE A 1 85 ? -8.295 4.915 -1.980 1.00 96.75 85 PHE A CA 1
ATOM 703 C C . PHE A 1 85 ? -7.094 5.851 -1.798 1.00 96.75 85 PHE A C 1
ATOM 705 O O . PHE A 1 85 ? -6.010 5.578 -2.315 1.00 96.75 85 PHE A O 1
ATOM 712 N N . ARG A 1 86 ? -7.261 6.938 -1.031 1.00 95.19 86 ARG A N 1
ATOM 713 C CA . ARG A 1 86 ? -6.219 7.955 -0.816 1.00 95.19 86 ARG A CA 1
ATOM 714 C C . ARG A 1 86 ? -5.024 7.391 -0.050 1.00 95.19 86 ARG A C 1
ATOM 716 O O . ARG A 1 86 ? -3.897 7.805 -0.313 1.00 95.19 86 ARG A O 1
ATOM 723 N N . LEU A 1 87 ? -5.225 6.447 0.872 1.00 94.69 87 LEU A N 1
ATOM 724 C CA . LEU A 1 87 ? -4.129 5.771 1.567 1.00 94.69 87 LEU A CA 1
ATOM 725 C C . LEU A 1 87 ? -3.276 4.974 0.575 1.00 94.69 87 LEU A C 1
ATOM 727 O O . LEU A 1 87 ? -2.069 5.198 0.507 1.00 94.69 87 LEU A O 1
ATOM 731 N N . ALA A 1 88 ? -3.890 4.104 -0.229 1.00 94.75 88 ALA A N 1
ATOM 732 C CA . ALA A 1 88 ? -3.171 3.315 -1.227 1.00 94.75 88 ALA A CA 1
ATOM 733 C C . ALA A 1 88 ? -2.484 4.204 -2.282 1.00 94.75 88 ALA A C 1
ATOM 735 O O . ALA A 1 88 ? -1.303 4.020 -2.579 1.00 94.75 88 ALA A O 1
ATOM 736 N N . GLU A 1 89 ? -3.195 5.208 -2.803 1.00 94.31 89 GLU A N 1
ATOM 737 C CA . GLU A 1 89 ? -2.675 6.151 -3.798 1.00 94.31 89 GLU A CA 1
ATOM 738 C C . GLU A 1 89 ? -1.507 6.989 -3.251 1.00 94.31 89 GLU A C 1
ATOM 740 O O . GLU A 1 89 ? -0.467 7.111 -3.901 1.00 94.31 89 GLU A O 1
ATOM 745 N N . SER A 1 90 ? -1.640 7.545 -2.044 1.00 92.69 90 SER A N 1
ATOM 746 C CA . SER A 1 90 ? -0.591 8.383 -1.450 1.00 92.69 90 SER A CA 1
ATOM 747 C C . SER A 1 90 ? 0.676 7.594 -1.133 1.00 92.69 90 SER A C 1
ATOM 749 O O . SER A 1 90 ? 1.773 8.113 -1.339 1.00 92.69 90 SER A O 1
ATOM 751 N N . GLN A 1 91 ? 0.556 6.342 -0.679 1.00 90.44 91 GLN A N 1
ATOM 752 C CA . GLN A 1 91 ? 1.716 5.467 -0.492 1.00 90.44 91 GLN A CA 1
ATOM 753 C C . GLN A 1 91 ? 2.374 5.121 -1.827 1.00 90.44 91 GLN A C 1
ATOM 755 O O . GLN A 1 91 ? 3.601 5.136 -1.922 1.00 90.44 91 GLN A O 1
ATOM 760 N N . PHE A 1 92 ? 1.573 4.877 -2.869 1.00 89.75 92 PHE A N 1
ATOM 761 C CA . PHE A 1 92 ? 2.081 4.581 -4.207 1.00 89.75 92 PHE A CA 1
ATOM 762 C C . PHE A 1 92 ? 2.908 5.745 -4.754 1.00 89.75 92 PHE A C 1
ATOM 764 O O . PHE A 1 92 ? 4.064 5.553 -5.123 1.00 89.75 92 PHE A O 1
ATOM 771 N N . TYR A 1 93 ? 2.375 6.970 -4.724 1.00 87.44 93 TYR A N 1
ATOM 772 C CA . TYR A 1 93 ? 3.118 8.139 -5.201 1.00 87.44 93 TYR A CA 1
ATOM 773 C C . TYR A 1 93 ? 4.303 8.520 -4.316 1.00 87.44 93 TYR A C 1
ATOM 775 O O . TYR A 1 93 ? 5.288 9.043 -4.827 1.00 87.44 93 TYR A O 1
ATOM 783 N N . ARG A 1 94 ? 4.251 8.242 -3.008 1.00 84.31 94 ARG A N 1
ATOM 784 C CA . ARG A 1 94 ? 5.382 8.495 -2.104 1.00 84.31 94 ARG A CA 1
ATOM 785 C C . ARG A 1 94 ? 6.607 7.659 -2.465 1.00 84.31 94 ARG A C 1
ATOM 787 O O . ARG A 1 94 ? 7.724 8.149 -2.337 1.00 84.31 94 ARG A O 1
ATOM 794 N N . LEU A 1 95 ? 6.398 6.408 -2.878 1.00 76.81 95 LEU A N 1
ATOM 795 C CA . LEU A 1 95 ? 7.480 5.477 -3.213 1.00 76.81 95 LEU A CA 1
ATOM 796 C C . LEU A 1 95 ? 7.807 5.433 -4.711 1.00 76.81 95 LEU A C 1
ATOM 798 O O . LEU A 1 95 ? 8.808 4.828 -5.097 1.00 76.81 95 LEU A O 1
ATOM 802 N N . LEU A 1 96 ? 7.029 6.128 -5.546 1.00 75.38 96 LEU A N 1
ATOM 803 C CA . LEU A 1 96 ? 7.339 6.370 -6.951 1.00 75.38 96 LEU A CA 1
ATOM 804 C C . LEU A 1 96 ? 8.523 7.351 -7.069 1.00 75.38 96 LEU A C 1
ATOM 806 O O . LEU A 1 96 ? 8.362 8.530 -7.372 1.00 75.38 96 LEU A O 1
ATOM 810 N N . SER A 1 97 ? 9.733 6.875 -6.785 1.00 63.28 97 SER A N 1
ATOM 811 C CA . SER A 1 97 ? 10.970 7.631 -6.997 1.00 63.28 97 SER A CA 1
ATOM 812 C C . SER A 1 97 ? 11.489 7.380 -8.418 1.00 63.28 97 SER A C 1
ATOM 814 O O . SER A 1 97 ? 11.717 6.241 -8.814 1.00 63.28 97 SER A O 1
ATOM 816 N N . GLY A 1 98 ? 11.616 8.437 -9.227 1.00 63.38 98 GLY A N 1
ATOM 817 C CA . GLY A 1 98 ? 12.084 8.348 -10.617 1.00 63.38 98 GLY A CA 1
ATOM 818 C C . GLY A 1 98 ? 11.409 9.348 -11.562 1.00 63.38 98 GLY A C 1
ATOM 819 O O . GLY A 1 98 ? 10.461 10.031 -11.194 1.00 63.38 98 GLY A O 1
ATOM 820 N N . TYR A 1 99 ? 11.905 9.434 -12.799 1.00 49.44 99 TYR A N 1
ATOM 821 C CA . TYR A 1 99 ? 11.437 10.379 -13.831 1.00 49.44 99 TYR A CA 1
ATOM 822 C C . TYR A 1 99 ? 10.154 9.939 -14.566 1.00 49.44 99 TYR A C 1
ATOM 824 O O . TYR A 1 99 ? 9.726 10.601 -15.510 1.00 49.44 99 TYR A O 1
ATOM 832 N N . GLY A 1 100 ? 9.538 8.821 -14.171 1.00 60.72 100 GLY A N 1
ATOM 833 C CA . GLY A 1 100 ? 8.283 8.352 -14.757 1.00 60.72 100 GLY A CA 1
ATOM 834 C C . GLY A 1 100 ? 7.087 8.936 -14.018 1.00 60.72 100 GLY A C 1
ATOM 835 O O . GLY A 1 100 ? 6.971 8.758 -12.808 1.00 60.72 100 GLY A O 1
ATOM 836 N N . THR A 1 101 ? 6.166 9.587 -14.728 1.00 76.62 101 THR A N 1
ATOM 837 C CA . THR A 1 101 ? 4.862 9.906 -14.149 1.00 76.62 101 THR A CA 1
ATOM 838 C C . THR A 1 101 ? 4.013 8.637 -14.191 1.00 76.62 101 THR A C 1
ATOM 840 O O . THR A 1 101 ? 3.815 8.023 -15.231 1.00 76.62 101 THR A O 1
ATOM 843 N N . ALA A 1 102 ? 3.535 8.167 -13.046 1.00 85.19 102 ALA A N 1
ATOM 844 C CA . ALA A 1 102 ? 2.511 7.130 -13.003 1.00 85.19 102 ALA A CA 1
ATOM 845 C C . ALA A 1 102 ? 1.178 7.785 -12.659 1.00 85.19 102 ALA A C 1
ATOM 847 O O . ALA A 1 102 ? 1.138 8.790 -11.953 1.00 85.19 102 ALA A O 1
ATOM 848 N N . LYS A 1 103 ? 0.082 7.210 -13.148 1.00 91.19 103 LYS A N 1
ATOM 849 C CA . LYS A 1 103 ? -1.269 7.633 -12.793 1.00 91.19 103 LYS A CA 1
ATOM 850 C C . LYS A 1 103 ? -2.083 6.439 -12.332 1.00 91.19 103 LYS A C 1
ATOM 852 O O . LYS A 1 103 ? -2.373 5.543 -13.131 1.00 91.19 103 LYS A O 1
ATOM 857 N N . VAL A 1 104 ? -2.486 6.460 -11.066 1.00 93.44 104 VAL A N 1
ATOM 858 C CA . VAL A 1 104 ? -3.431 5.497 -10.493 1.00 93.44 104 VAL A CA 1
ATOM 859 C C . VAL A 1 104 ? -4.786 5.645 -11.195 1.00 93.44 104 VAL A C 1
ATOM 861 O O . VAL A 1 104 ? -5.282 6.749 -11.430 1.00 93.44 104 VAL A O 1
ATOM 864 N N . LYS A 1 105 ? -5.356 4.514 -11.614 1.00 96.44 105 LYS A N 1
ATOM 865 C CA . LYS A 1 105 ? -6.636 4.412 -12.331 1.00 96.44 105 LYS A CA 1
ATOM 866 C C . LYS A 1 105 ? -7.742 3.864 -11.444 1.00 96.44 105 LYS A C 1
ATOM 868 O O . LYS A 1 105 ? -8.874 4.325 -11.545 1.00 96.44 105 LYS A O 1
ATOM 873 N N . LYS A 1 106 ? -7.403 2.874 -10.623 1.00 97.56 106 LYS A N 1
ATOM 874 C CA . LYS A 1 106 ? -8.318 2.139 -9.753 1.00 97.56 106 LYS A CA 1
ATOM 875 C C . LYS A 1 106 ? -7.517 1.565 -8.589 1.00 97.56 106 LYS A C 1
ATOM 877 O O . LYS A 1 106 ? -6.379 1.137 -8.783 1.00 97.56 106 LYS A O 1
ATOM 882 N N . VAL A 1 107 ? -8.120 1.529 -7.412 1.00 98.19 107 VAL A N 1
ATOM 883 C CA . VAL A 1 107 ? -7.644 0.732 -6.281 1.00 98.19 107 VAL A CA 1
ATOM 884 C C . VAL A 1 107 ? -8.727 -0.286 -5.965 1.00 98.19 107 VAL A C 1
ATOM 886 O O . VAL A 1 107 ? -9.896 0.071 -5.892 1.00 98.19 107 VAL A O 1
ATOM 889 N N . GLU A 1 108 ? -8.363 -1.547 -5.782 1.00 98.50 108 GLU A N 1
ATOM 890 C CA . GLU A 1 108 ? -9.280 -2.538 -5.217 1.00 98.50 108 GLU A CA 1
ATOM 891 C C . GLU A 1 108 ? -8.877 -2.781 -3.770 1.00 98.50 108 GLU A C 1
ATOM 893 O O . GLU A 1 108 ? -7.759 -3.226 -3.509 1.00 98.50 108 GLU A O 1
ATOM 898 N N . TYR A 1 109 ? -9.769 -2.466 -2.833 1.00 98.19 109 TYR A N 1
ATOM 899 C CA . TYR A 1 109 ? -9.606 -2.850 -1.437 1.00 98.19 109 TYR A CA 1
ATOM 900 C C . TYR A 1 109 ? -10.056 -4.301 -1.267 1.00 98.19 109 TYR A C 1
ATOM 902 O O . TYR A 1 109 ? -11.188 -4.659 -1.605 1.00 98.19 109 TYR A O 1
ATOM 910 N N . VAL A 1 110 ? -9.141 -5.141 -0.792 1.00 98.06 110 VAL A N 1
ATOM 911 C CA . VAL A 1 110 ? -9.334 -6.584 -0.656 1.00 98.06 110 VAL A CA 1
ATOM 912 C C . VAL A 1 110 ? -9.704 -6.892 0.788 1.00 98.06 110 VAL A C 1
ATOM 914 O O . VAL A 1 110 ? -8.915 -6.669 1.703 1.00 98.06 110 VAL A O 1
ATOM 917 N N . CYS A 1 111 ? -10.896 -7.446 0.988 1.00 97.50 111 CYS A N 1
ATOM 918 C CA . CYS A 1 111 ? -11.345 -7.950 2.277 1.00 97.50 111 CYS A CA 1
ATOM 919 C C . CYS A 1 111 ? -11.416 -9.480 2.214 1.00 97.50 111 CYS A C 1
ATOM 921 O O . CYS A 1 111 ? -12.364 -10.053 1.672 1.00 97.50 111 CYS A O 1
ATOM 923 N N . ASN A 1 112 ? -10.381 -10.142 2.736 1.00 98.12 112 ASN A N 1
ATOM 924 C CA . ASN A 1 112 ? -10.334 -11.594 2.899 1.00 98.12 112 ASN A CA 1
ATOM 925 C C . ASN A 1 112 ? -10.365 -11.935 4.401 1.00 98.12 112 ASN A C 1
ATOM 927 O O . ASN A 1 112 ? -9.322 -11.846 5.054 1.00 98.12 112 ASN A O 1
ATOM 931 N N . PRO A 1 113 ? -11.517 -12.356 4.956 1.00 97.31 113 PRO A N 1
ATOM 932 C CA . PRO A 1 113 ? -11.666 -12.603 6.393 1.00 97.31 113 PRO A CA 1
ATOM 933 C C . PRO A 1 113 ? -10.670 -13.628 6.942 1.00 97.31 113 PRO A C 1
ATOM 935 O O . PRO A 1 113 ? -10.157 -13.480 8.049 1.00 97.31 113 PRO A O 1
ATOM 938 N N . ILE A 1 114 ? -10.355 -14.662 6.155 1.00 97.94 114 ILE A N 1
ATOM 939 C CA . ILE A 1 114 ? -9.442 -15.732 6.568 1.00 97.94 114 ILE A CA 1
ATOM 940 C C . ILE A 1 114 ? -8.024 -15.180 6.723 1.00 97.94 114 ILE A C 1
ATOM 942 O O . ILE A 1 114 ? -7.374 -15.434 7.739 1.00 97.94 114 ILE A O 1
ATOM 946 N N . LEU A 1 115 ? -7.546 -14.415 5.738 1.00 97.88 115 LEU A N 1
ATOM 947 C CA . LEU A 1 115 ? -6.205 -13.827 5.782 1.00 97.88 115 LEU A CA 1
ATOM 948 C C . LEU A 1 115 ? -6.104 -12.719 6.832 1.00 97.88 115 LEU A C 1
ATOM 950 O O . LEU A 1 115 ? -5.119 -12.681 7.561 1.00 97.88 115 LEU A O 1
ATOM 954 N N . ILE A 1 116 ? -7.136 -11.880 6.971 1.00 96.88 116 ILE A N 1
ATOM 955 C CA . ILE A 1 116 ? -7.202 -10.831 8.000 1.00 96.88 116 ILE A CA 1
ATOM 956 C C . ILE A 1 116 ? -7.088 -11.447 9.400 1.00 96.88 116 ILE A C 1
ATOM 958 O O . ILE A 1 116 ? -6.286 -10.992 10.214 1.00 96.88 116 ILE A O 1
ATOM 962 N N . ASN A 1 117 ? -7.830 -12.523 9.676 1.00 96.62 117 ASN A N 1
ATOM 963 C CA . ASN A 1 117 ? -7.780 -13.194 10.975 1.00 96.62 117 ASN A CA 1
ATOM 964 C C . ASN A 1 117 ? -6.407 -13.820 11.257 1.00 96.62 117 ASN A C 1
ATOM 966 O O . ASN A 1 117 ? -5.895 -13.681 12.369 1.00 96.62 117 ASN A O 1
ATOM 970 N N . LYS A 1 118 ? -5.786 -14.469 10.261 1.00 97.44 118 LYS A N 1
ATOM 971 C CA . LYS A 1 118 ? -4.421 -15.011 10.385 1.00 97.44 118 LYS A CA 1
ATOM 972 C C . LYS A 1 118 ? -3.398 -13.906 10.656 1.00 97.44 118 LYS A C 1
ATOM 974 O O . LYS A 1 118 ? -2.605 -14.033 11.584 1.00 97.44 118 LYS A O 1
ATOM 979 N N . PHE A 1 119 ? -3.472 -12.811 9.901 1.00 96.94 119 PHE A N 1
ATOM 980 C CA . PHE A 1 119 ? -2.592 -11.657 10.057 1.00 96.94 119 PHE A CA 1
ATOM 981 C C . PHE A 1 119 ? -2.717 -11.015 11.440 1.00 96.94 119 PHE A C 1
ATOM 983 O O . PHE A 1 119 ? -1.717 -10.787 12.117 1.00 96.94 119 PHE A O 1
ATOM 990 N N . ASN A 1 120 ? -3.943 -10.788 11.912 1.00 95.56 120 ASN A N 1
ATOM 991 C CA . ASN A 1 120 ? -4.180 -10.220 13.237 1.00 95.56 120 ASN A CA 1
ATOM 992 C C . ASN A 1 120 ? -3.692 -11.151 14.354 1.00 95.56 120 ASN A C 1
ATOM 994 O O . ASN A 1 120 ? -3.074 -10.684 15.309 1.00 95.56 120 ASN A O 1
ATOM 998 N N . ALA A 1 121 ? -3.897 -12.466 14.228 1.00 96.88 121 ALA A N 1
ATOM 999 C CA . ALA A 1 121 ? -3.371 -13.431 15.190 1.00 96.88 121 ALA A CA 1
ATOM 1000 C C . ALA A 1 121 ? -1.832 -13.406 15.247 1.00 96.88 121 ALA A C 1
ATOM 1002 O O . ALA A 1 121 ? -1.257 -13.378 16.338 1.00 96.88 121 ALA A O 1
ATOM 1003 N N . ALA A 1 122 ? -1.169 -13.349 14.089 1.00 96.00 122 ALA A N 1
ATOM 1004 C CA . ALA A 1 122 ? 0.282 -13.214 13.994 1.00 96.00 122 ALA A CA 1
ATOM 1005 C C . ALA A 1 122 ? 0.786 -11.881 14.575 1.00 96.00 122 ALA A C 1
ATOM 1007 O O . ALA A 1 122 ? 1.804 -11.846 15.272 1.00 96.00 122 ALA A O 1
ATOM 1008 N N . ARG A 1 123 ? 0.050 -10.784 14.362 1.00 94.75 123 ARG A N 1
ATOM 1009 C CA . ARG A 1 123 ? 0.352 -9.475 14.955 1.00 94.75 123 ARG A CA 1
ATOM 1010 C C . ARG A 1 123 ? 0.297 -9.519 16.479 1.00 94.75 123 ARG A C 1
ATOM 1012 O O . ARG A 1 123 ? 1.213 -9.038 17.139 1.00 94.75 123 ARG A O 1
ATOM 1019 N N . GLU A 1 124 ? -0.737 -10.137 17.045 1.00 95.94 124 GLU A N 1
ATOM 1020 C CA . GLU A 1 124 ? -0.868 -10.301 18.497 1.00 95.94 124 GLU A CA 1
ATOM 1021 C C . GLU A 1 124 ? 0.212 -11.232 19.077 1.00 95.94 124 GLU A C 1
ATOM 1023 O O . GLU A 1 124 ? 0.700 -11.009 20.187 1.00 95.94 124 GLU A O 1
ATOM 1028 N N . GLU A 1 125 ? 0.640 -12.253 18.328 1.00 96.44 125 GLU A N 1
ATOM 1029 C CA . GLU A 1 125 ? 1.800 -13.082 18.681 1.00 96.44 125 GLU A CA 1
ATOM 1030 C C . GLU A 1 125 ? 3.087 -12.237 18.752 1.00 96.44 125 GLU A C 1
ATOM 1032 O O . GLU A 1 125 ? 3.826 -12.308 19.739 1.00 96.44 125 GLU A O 1
ATOM 1037 N N . LEU A 1 126 ? 3.339 -11.405 17.736 1.00 94.06 126 LEU A N 1
ATOM 1038 C CA . LEU A 1 126 ? 4.492 -10.503 17.676 1.00 94.06 126 LEU A CA 1
ATOM 1039 C C . LEU A 1 126 ? 4.466 -9.462 18.796 1.00 94.06 126 LEU A C 1
ATOM 1041 O O . LEU A 1 126 ? 5.479 -9.280 19.471 1.00 94.06 126 LEU A O 1
ATOM 1045 N N . LYS A 1 127 ? 3.310 -8.843 19.043 1.00 94.75 127 LYS A N 1
ATOM 1046 C CA . LYS A 1 127 ? 3.080 -7.887 20.134 1.00 94.75 127 LYS A CA 1
ATOM 1047 C C . LYS A 1 127 ? 3.448 -8.479 21.490 1.00 94.75 127 LYS A C 1
ATOM 1049 O O . LYS A 1 127 ? 4.174 -7.853 22.256 1.00 94.75 127 LYS A O 1
ATOM 1054 N N . LYS A 1 128 ? 3.022 -9.714 21.774 1.00 96.69 128 LYS A N 1
ATOM 1055 C CA . LYS A 1 128 ? 3.372 -10.415 23.024 1.00 96.69 128 LYS A CA 1
ATOM 1056 C C . LYS A 1 128 ? 4.870 -10.692 23.150 1.00 96.69 128 LYS A C 1
ATOM 1058 O O . LYS A 1 128 ? 5.394 -10.675 24.258 1.00 96.69 128 LYS A O 1
ATOM 1063 N N . LYS A 1 129 ? 5.554 -10.970 22.036 1.00 96.19 129 LYS A N 1
ATOM 1064 C CA . LYS A 1 129 ? 6.981 -11.334 22.021 1.00 96.19 129 LYS A CA 1
ATOM 1065 C C . LYS A 1 129 ? 7.922 -10.133 22.035 1.00 96.19 129 LYS A C 1
ATOM 1067 O O . LYS A 1 129 ? 8.997 -10.222 22.618 1.00 96.19 129 LYS A O 1
ATOM 1072 N N . ARG A 1 130 ? 7.560 -9.051 21.345 1.00 94.69 130 ARG A N 1
ATOM 1073 C CA . ARG A 1 130 ? 8.450 -7.912 21.075 1.00 94.69 130 ARG A CA 1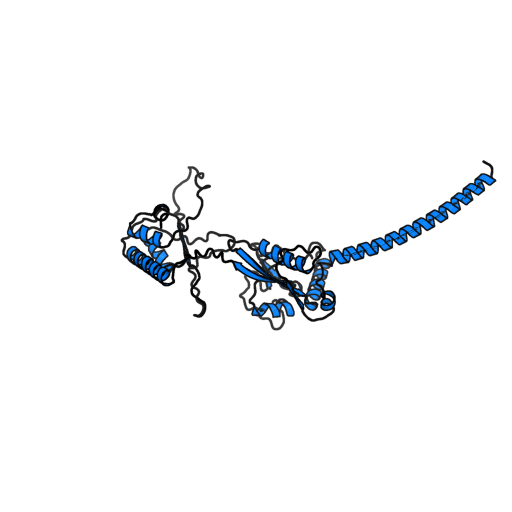
ATOM 1074 C C . ARG A 1 130 ? 7.967 -6.601 21.685 1.00 94.69 130 ARG A C 1
ATOM 1076 O O . ARG A 1 130 ? 8.766 -5.684 21.791 1.00 94.69 130 ARG A O 1
ATOM 1083 N N . GLY A 1 131 ? 6.707 -6.519 22.104 1.00 93.12 131 GLY A N 1
ATOM 1084 C CA . GLY A 1 131 ? 6.065 -5.282 22.542 1.00 93.12 131 GLY A CA 1
ATOM 1085 C C . GLY A 1 131 ? 5.253 -4.613 21.430 1.00 93.12 131 GLY A C 1
ATOM 1086 O O . GLY A 1 131 ? 5.405 -4.925 20.248 1.00 93.12 131 GLY A O 1
ATOM 1087 N N . GLU A 1 132 ? 4.379 -3.684 21.831 1.00 91.19 132 GLU A N 1
ATOM 1088 C CA . GLU A 1 132 ? 3.446 -2.980 20.937 1.00 91.19 132 GLU A CA 1
ATOM 1089 C C . GLU A 1 132 ? 4.163 -2.269 19.789 1.00 91.19 132 GLU A C 1
ATOM 1091 O O . GLU A 1 132 ? 3.791 -2.418 18.626 1.00 91.19 132 GLU A O 1
ATOM 1096 N N . GLU A 1 133 ? 5.230 -1.543 20.119 1.00 90.06 133 GLU A N 1
ATOM 1097 C CA . GLU A 1 133 ? 5.963 -0.672 19.197 1.00 90.06 133 GLU A CA 1
ATOM 1098 C C . GLU A 1 133 ? 6.572 -1.409 17.995 1.00 90.06 133 GLU A C 1
ATOM 1100 O O . GLU A 1 133 ? 6.727 -0.820 16.929 1.00 90.06 133 GLU A O 1
ATOM 1105 N N . TYR A 1 134 ? 6.840 -2.712 18.130 1.00 87.06 134 TYR A N 1
ATOM 1106 C CA . TYR A 1 134 ? 7.402 -3.559 17.072 1.00 87.06 134 TYR A CA 1
ATOM 1107 C C . TYR A 1 134 ? 6.362 -4.466 16.402 1.00 87.06 134 TYR A C 1
ATOM 1109 O O . TYR A 1 134 ? 6.731 -5.405 15.694 1.00 87.06 134 TYR A O 1
ATOM 1117 N N . SER A 1 135 ? 5.073 -4.232 16.653 1.00 89.44 135 SER A N 1
ATOM 1118 C CA . SER A 1 135 ? 3.968 -5.024 16.095 1.00 89.44 135 SER A CA 1
ATOM 1119 C C . SER A 1 135 ? 3.108 -4.255 15.092 1.00 89.44 135 SER A C 1
ATOM 1121 O O . SER A 1 135 ? 2.171 -4.816 14.524 1.00 89.44 135 SER A O 1
ATOM 1123 N N . TYR A 1 136 ? 3.419 -2.979 14.847 1.00 90.06 136 TYR A N 1
ATOM 1124 C CA . TYR A 1 136 ? 2.675 -2.172 13.890 1.00 90.06 136 TYR A CA 1
ATOM 1125 C C . TYR A 1 136 ? 2.896 -2.658 12.450 1.00 90.06 136 TYR A C 1
ATOM 1127 O O . TYR A 1 136 ? 4.034 -2.919 12.051 1.00 90.06 136 TYR A O 1
ATOM 1135 N N . PRO A 1 137 ? 1.822 -2.770 11.650 1.00 91.50 137 PRO A N 1
ATOM 1136 C CA . PRO A 1 137 ? 1.936 -3.154 10.253 1.00 91.50 137 PRO A CA 1
ATOM 1137 C C . PRO A 1 137 ? 2.620 -2.052 9.437 1.00 91.50 137 PRO A C 1
ATOM 1139 O O . PRO A 1 137 ? 2.381 -0.862 9.645 1.00 91.50 137 PRO A O 1
ATOM 1142 N N . VAL A 1 138 ? 3.420 -2.462 8.454 1.00 89.88 138 VAL A N 1
ATOM 1143 C CA . VAL A 1 138 ? 4.049 -1.568 7.475 1.00 89.88 138 VAL A CA 1
ATOM 1144 C C . VAL A 1 138 ? 3.402 -1.801 6.115 1.00 89.88 138 VAL A C 1
ATOM 1146 O O . VAL A 1 138 ? 3.224 -2.942 5.690 1.00 89.88 138 VAL A O 1
ATOM 1149 N N . LEU A 1 139 ? 3.048 -0.719 5.419 1.00 90.75 139 LEU A N 1
ATOM 1150 C CA . LEU A 1 139 ? 2.592 -0.802 4.033 1.00 90.75 139 LEU A CA 1
ATOM 1151 C C . LEU A 1 139 ? 3.805 -0.965 3.114 1.00 90.75 139 LEU A C 1
ATOM 1153 O O . LEU A 1 139 ? 4.706 -0.127 3.113 1.00 90.75 139 LEU A O 1
ATOM 1157 N N . ALA A 1 140 ? 3.806 -2.038 2.330 1.00 90.56 140 ALA A N 1
ATOM 1158 C CA . ALA A 1 140 ? 4.869 -2.370 1.392 1.00 90.56 140 ALA A CA 1
ATOM 1159 C C . ALA A 1 140 ? 4.278 -2.792 0.040 1.00 90.56 140 ALA A C 1
ATOM 1161 O O . ALA A 1 140 ? 3.135 -3.247 -0.036 1.00 90.56 140 ALA A O 1
ATOM 1162 N N . PHE A 1 141 ? 5.054 -2.635 -1.032 1.00 89.94 141 PHE A N 1
ATOM 1163 C CA . PHE A 1 141 ? 4.628 -2.979 -2.386 1.00 89.94 141 PHE A CA 1
ATOM 1164 C C . PHE A 1 141 ? 5.169 -4.337 -2.815 1.00 89.94 141 PHE A C 1
ATOM 1166 O O . PHE A 1 141 ? 6.309 -4.693 -2.532 1.00 89.94 141 PHE A O 1
ATOM 1173 N N . HIS A 1 142 ? 4.354 -5.073 -3.563 1.00 91.25 142 HIS A N 1
ATOM 1174 C CA . HIS A 1 142 ? 4.762 -6.293 -4.242 1.00 91.25 142 HIS A CA 1
ATOM 1175 C C . HIS A 1 142 ? 4.289 -6.245 -5.693 1.00 91.25 142 HIS A C 1
ATOM 1177 O O . HIS A 1 142 ? 3.088 -6.236 -5.964 1.00 91.25 142 HIS A O 1
ATOM 1183 N N . GLY A 1 143 ? 5.236 -6.202 -6.630 1.00 88.06 143 GLY A N 1
ATOM 1184 C CA . GLY A 1 143 ? 4.940 -6.326 -8.054 1.00 88.06 143 GLY A CA 1
ATOM 1185 C C . GLY A 1 143 ? 4.729 -7.790 -8.428 1.00 88.06 143 GLY A C 1
ATOM 1186 O O . GLY A 1 143 ? 5.559 -8.633 -8.105 1.00 88.06 143 GLY A O 1
ATOM 1187 N N . THR A 1 144 ? 3.637 -8.103 -9.125 1.00 87.38 144 THR A N 1
ATOM 1188 C CA . THR A 1 144 ? 3.353 -9.465 -9.597 1.00 87.38 144 THR A CA 1
ATOM 1189 C C . THR A 1 144 ? 2.675 -9.454 -10.964 1.00 87.38 144 THR A C 1
ATOM 1191 O O . THR A 1 144 ? 2.143 -8.433 -11.403 1.00 87.38 144 THR A O 1
ATOM 1194 N N . ALA A 1 145 ? 2.694 -10.595 -11.653 1.00 87.19 145 ALA A N 1
ATOM 1195 C CA . ALA A 1 145 ? 1.962 -10.773 -12.900 1.00 87.19 145 ALA A CA 1
ATOM 1196 C C . ALA A 1 145 ? 0.446 -10.796 -12.644 1.00 87.19 145 ALA A C 1
ATOM 1198 O O . ALA A 1 145 ? -0.009 -11.330 -11.634 1.00 87.19 145 ALA A O 1
ATOM 1199 N N . ILE A 1 146 ? -0.344 -10.292 -13.598 1.00 89.81 146 ILE A N 1
ATOM 1200 C CA . ILE A 1 146 ? -1.813 -10.193 -13.481 1.00 89.81 146 ILE A CA 1
ATOM 1201 C C . ILE A 1 146 ? -2.453 -11.536 -13.095 1.00 89.81 146 ILE A C 1
ATOM 1203 O O . ILE A 1 146 ? -3.319 -11.576 -12.225 1.00 89.81 146 ILE A O 1
ATOM 1207 N N . ALA A 1 147 ? -1.979 -12.641 -13.679 1.00 94.75 147 ALA A N 1
ATOM 1208 C CA . ALA A 1 147 ? -2.492 -13.986 -13.411 1.00 94.75 147 ALA A CA 1
ATOM 1209 C C . ALA A 1 147 ? -2.338 -14.440 -11.944 1.00 94.75 147 ALA A C 1
ATOM 1211 O O . ALA A 1 147 ? -3.059 -15.331 -11.504 1.00 94.75 147 ALA A O 1
ATOM 1212 N N . ASN A 1 148 ? -1.433 -13.824 -11.178 1.00 93.19 148 ASN A N 1
ATOM 1213 C CA . ASN A 1 148 ? -1.166 -14.186 -9.786 1.00 93.19 148 ASN A CA 1
ATOM 1214 C C . ASN A 1 148 ? -1.968 -13.350 -8.781 1.00 93.19 148 ASN A C 1
ATOM 1216 O O . ASN A 1 148 ? -2.054 -13.737 -7.618 1.00 93.19 148 ASN A O 1
ATOM 1220 N N . ILE A 1 149 ? -2.555 -12.221 -9.199 1.00 95.06 149 ILE A N 1
ATOM 1221 C CA . ILE A 1 149 ? -3.199 -11.263 -8.286 1.00 95.06 149 ILE A CA 1
ATOM 1222 C C . ILE A 1 149 ? -4.330 -11.929 -7.498 1.00 95.06 149 ILE A C 1
ATOM 1224 O O . ILE A 1 149 ? -4.339 -11.883 -6.268 1.00 95.06 149 ILE A O 1
ATOM 1228 N N . GLN A 1 150 ? -5.268 -12.574 -8.194 1.00 97.62 150 GLN A N 1
ATOM 1229 C CA . GLN A 1 150 ? -6.418 -13.204 -7.552 1.00 97.62 150 GLN A CA 1
ATOM 1230 C C . GLN A 1 150 ? -6.006 -14.386 -6.652 1.00 97.62 150 GLN A C 1
ATOM 1232 O O . GLN A 1 150 ? -6.372 -14.355 -5.476 1.00 97.62 150 GLN A O 1
ATOM 1237 N N . PRO A 1 151 ? -5.168 -15.349 -7.099 1.00 96.38 151 PRO A N 1
ATOM 1238 C CA . PRO A 1 151 ? -4.652 -16.399 -6.222 1.00 96.38 151 PRO A CA 1
ATOM 1239 C C . PRO A 1 151 ? -3.984 -15.883 -4.942 1.00 96.38 151 PRO A C 1
ATOM 1241 O O . PRO A 1 151 ? -4.202 -16.474 -3.885 1.00 96.38 151 PRO A O 1
ATOM 1244 N N . ILE A 1 152 ? -3.212 -14.789 -5.015 1.00 96.19 152 ILE A N 1
ATOM 1245 C CA . ILE A 1 152 ? -2.582 -14.161 -3.841 1.00 96.19 152 ILE A CA 1
ATOM 1246 C C . ILE A 1 152 ? -3.640 -13.572 -2.906 1.00 96.19 152 ILE A C 1
ATOM 1248 O O . ILE A 1 152 ? -3.575 -13.770 -1.697 1.00 96.19 152 ILE A O 1
ATOM 1252 N N . CYS A 1 153 ? -4.629 -12.860 -3.442 1.00 97.94 153 CYS A N 1
ATOM 1253 C CA . CYS A 1 153 ? -5.687 -12.252 -2.633 1.00 97.94 153 CYS A CA 1
ATOM 1254 C C . CYS A 1 153 ? -6.584 -13.297 -1.953 1.00 97.94 153 CYS A C 1
ATOM 1256 O O . CYS A 1 153 ? -7.079 -13.061 -0.853 1.00 97.94 153 CYS A O 1
ATOM 1258 N N . GLU A 1 154 ? -6.796 -14.446 -2.594 1.00 97.38 154 GLU A N 1
ATOM 1259 C CA . GLU A 1 154 ? -7.643 -15.523 -2.080 1.00 97.38 154 GLU A CA 1
ATOM 1260 C C . GLU A 1 154 ? -6.915 -16.422 -1.079 1.00 97.38 154 GLU A C 1
ATOM 1262 O O . GLU A 1 154 ? -7.478 -16.765 -0.038 1.00 97.38 154 GLU A O 1
ATOM 1267 N N . ASN A 1 155 ? -5.659 -16.768 -1.367 1.00 96.06 155 ASN A N 1
ATOM 1268 C CA . ASN A 1 155 ? -4.924 -17.798 -0.629 1.00 96.06 155 ASN A CA 1
ATOM 1269 C C . ASN A 1 155 ? -3.762 -17.250 0.210 1.00 96.06 155 ASN A C 1
ATOM 1271 O O . ASN A 1 155 ? -3.210 -17.980 1.029 1.00 96.06 155 ASN A O 1
ATOM 1275 N N . GLY A 1 156 ? -3.410 -15.977 0.038 1.00 95.88 156 GLY A N 1
ATOM 1276 C CA . GLY A 1 156 ? -2.233 -15.358 0.635 1.00 95.88 156 GLY A CA 1
ATOM 1277 C C . GLY A 1 156 ? -0.980 -15.524 -0.225 1.00 95.88 156 GLY A C 1
ATOM 1278 O O . GLY A 1 156 ? -0.968 -16.199 -1.258 1.00 95.88 156 GLY A O 1
ATOM 1279 N N . PHE A 1 157 ? 0.098 -14.878 0.212 1.00 93.56 157 PHE A N 1
ATOM 1280 C CA . PHE A 1 157 ? 1.420 -15.076 -0.370 1.00 93.56 157 PHE A CA 1
ATOM 1281 C C . PHE A 1 157 ? 1.967 -16.430 0.047 1.00 93.56 157 PHE A C 1
ATOM 1283 O O . PHE A 1 157 ? 1.964 -16.741 1.232 1.00 93.56 157 PHE A O 1
ATOM 1290 N N . LYS A 1 158 ? 2.489 -17.197 -0.906 1.00 90.62 158 LYS A N 1
ATOM 1291 C CA . LYS A 1 158 ? 3.210 -18.430 -0.594 1.00 90.62 158 LYS A CA 1
ATOM 1292 C C . LYS A 1 158 ? 4.675 -18.121 -0.310 1.00 90.62 158 LYS A C 1
ATOM 1294 O O . LYS A 1 158 ? 5.289 -17.318 -1.013 1.00 90.62 158 LYS A O 1
ATOM 1299 N N . VAL A 1 159 ? 5.230 -18.774 0.702 1.00 87.25 159 VAL A N 1
ATOM 1300 C CA . VAL A 1 159 ? 6.645 -18.683 1.102 1.00 87.25 159 VAL A CA 1
ATOM 1301 C C . VAL A 1 159 ? 7.257 -20.091 1.147 1.00 87.25 159 VAL A C 1
ATOM 1303 O O . VAL A 1 159 ? 6.513 -21.073 1.216 1.00 87.25 159 VAL A O 1
ATOM 1306 N N . PRO A 1 160 ? 8.591 -20.264 1.065 1.00 81.69 160 PRO A N 1
ATOM 1307 C CA . PRO A 1 160 ? 9.188 -21.599 1.085 1.00 81.69 160 PRO A CA 1
ATOM 1308 C C . PRO A 1 160 ? 8.846 -22.400 2.332 1.00 81.69 160 PRO A C 1
ATOM 1310 O O . PRO A 1 160 ? 8.788 -21.864 3.434 1.00 81.69 160 PRO A O 1
ATOM 1313 N N . GLY A 1 161 ? 8.716 -23.711 2.144 1.00 78.94 161 GLY A N 1
ATOM 1314 C CA . GLY A 1 161 ? 8.314 -24.636 3.200 1.00 78.94 161 GLY A CA 1
ATOM 1315 C C . GLY A 1 161 ? 6.808 -24.891 3.235 1.00 78.94 161 GLY A C 1
ATOM 1316 O O . GLY A 1 161 ? 6.379 -25.811 3.923 1.00 78.94 161 GLY A O 1
ATOM 1317 N N . GLU A 1 162 ? 6.015 -24.143 2.463 1.00 82.94 162 GLU A N 1
ATOM 1318 C CA . GLU A 1 162 ? 4.598 -24.443 2.271 1.00 82.94 162 GLU A CA 1
ATOM 1319 C C . GLU A 1 162 ? 4.374 -25.609 1.299 1.00 82.94 162 GLU A C 1
ATOM 1321 O O . GLU A 1 162 ? 5.087 -25.788 0.306 1.00 82.94 162 GLU A O 1
ATOM 1326 N N . GLU A 1 163 ? 3.348 -26.409 1.592 1.00 79.81 163 GLU A N 1
ATOM 1327 C CA . GLU A 1 163 ? 2.998 -27.592 0.814 1.00 79.81 163 GLU A CA 1
ATOM 1328 C C . GLU A 1 163 ? 2.662 -27.229 -0.642 1.00 79.81 163 GLU A C 1
ATOM 1330 O O . GLU A 1 163 ? 1.898 -26.304 -0.931 1.00 79.81 163 GLU A O 1
ATOM 1335 N N . GLY A 1 164 ? 3.262 -27.960 -1.586 1.00 76.06 164 GLY A N 1
ATOM 1336 C CA . GLY A 1 164 ? 3.034 -27.752 -3.017 1.00 76.06 164 GLY A CA 1
ATOM 1337 C C . GLY A 1 164 ? 3.623 -26.454 -3.581 1.00 76.06 164 GLY A C 1
ATOM 1338 O O . GLY A 1 164 ? 3.271 -26.074 -4.699 1.00 76.06 164 GLY A O 1
ATOM 1339 N N . PHE A 1 165 ? 4.506 -25.764 -2.849 1.00 78.31 165 PHE A N 1
ATOM 1340 C CA . PHE A 1 165 ? 5.173 -24.557 -3.329 1.00 78.31 165 PHE A CA 1
ATOM 1341 C C . PHE A 1 165 ? 6.682 -24.759 -3.497 1.00 78.31 165 PHE A C 1
ATOM 1343 O O . PHE A 1 165 ? 7.453 -24.773 -2.538 1.00 78.31 165 PHE A O 1
ATOM 1350 N N . ALA A 1 166 ? 7.113 -24.883 -4.753 1.00 68.94 166 ALA A N 1
ATOM 1351 C CA . ALA A 1 166 ? 8.516 -24.802 -5.136 1.00 68.94 166 ALA A CA 1
ATOM 1352 C C . ALA A 1 166 ? 8.807 -23.383 -5.645 1.00 68.94 166 ALA A C 1
ATOM 1354 O O . ALA A 1 166 ? 8.205 -22.938 -6.623 1.00 68.94 166 ALA A O 1
ATOM 1355 N N . HIS A 1 167 ? 9.714 -22.660 -4.983 1.00 65.38 167 HIS A N 1
ATOM 1356 C CA . HIS A 1 167 ? 10.120 -21.327 -5.435 1.00 65.38 167 HIS A CA 1
ATOM 1357 C C . HIS A 1 167 ? 10.791 -21.409 -6.811 1.00 65.38 167 HIS A C 1
ATOM 1359 O O . HIS A 1 167 ? 11.717 -22.194 -7.004 1.00 65.38 167 HIS A O 1
ATOM 1365 N N . ALA A 1 168 ? 10.335 -20.579 -7.751 1.00 56.78 168 ALA A N 1
ATOM 1366 C CA . ALA A 1 168 ? 10.825 -20.568 -9.130 1.00 56.78 168 ALA A CA 1
ATOM 1367 C C . ALA A 1 168 ? 12.061 -19.672 -9.349 1.00 56.78 168 ALA A C 1
ATOM 1369 O O . ALA A 1 168 ? 12.723 -19.781 -10.377 1.00 56.78 168 ALA A O 1
ATOM 1370 N N . THR A 1 169 ? 12.372 -18.772 -8.417 1.00 50.94 169 THR A N 1
ATOM 1371 C CA . THR A 1 169 ? 13.334 -17.683 -8.633 1.00 50.94 169 THR A CA 1
ATOM 1372 C C . THR A 1 169 ? 14.566 -17.865 -7.762 1.00 50.94 169 THR A C 1
ATOM 1374 O O . THR A 1 169 ? 14.472 -17.626 -6.563 1.00 50.94 169 THR A O 1
ATOM 1377 N N . ASP A 1 170 ? 15.651 -18.317 -8.407 1.00 51.03 170 ASP A N 1
ATOM 1378 C CA . ASP A 1 170 ? 17.058 -18.345 -7.978 1.00 51.03 170 ASP A CA 1
ATOM 1379 C C . ASP A 1 170 ? 17.331 -18.673 -6.490 1.00 51.03 170 ASP A C 1
ATOM 1381 O O . ASP A 1 170 ? 16.482 -19.127 -5.728 1.00 51.03 170 ASP A O 1
ATOM 1385 N N . SER A 1 171 ? 18.579 -18.614 -6.045 1.00 58.16 171 SER A N 1
ATOM 1386 C CA . SER A 1 171 ? 18.889 -18.841 -4.629 1.00 58.16 171 SER A CA 1
ATOM 1387 C C . SER A 1 171 ? 18.322 -17.747 -3.708 1.00 58.16 171 SER A C 1
ATOM 1389 O O . SER A 1 171 ? 18.395 -17.925 -2.491 1.00 58.16 171 SER A O 1
ATOM 1391 N N . GLY A 1 172 ? 17.747 -16.669 -4.266 1.00 60.31 172 GLY A N 1
ATOM 1392 C CA . GLY A 1 172 ? 17.424 -15.417 -3.596 1.00 60.31 172 GLY A CA 1
ATOM 1393 C C . GLY A 1 172 ? 18.704 -14.722 -3.143 1.00 60.31 172 GLY A C 1
ATOM 1394 O O . GLY A 1 172 ? 19.520 -15.317 -2.444 1.00 60.31 172 GLY A O 1
ATOM 1395 N N . PHE A 1 173 ? 18.916 -13.452 -3.496 1.00 66.94 173 PHE A N 1
ATOM 1396 C CA . PHE A 1 173 ? 20.138 -12.742 -3.076 1.00 66.94 173 PHE A CA 1
ATOM 1397 C C . PHE A 1 173 ? 20.253 -12.627 -1.537 1.00 66.94 173 PHE A C 1
ATOM 1399 O O . PHE A 1 173 ? 21.347 -12.568 -0.982 1.00 66.94 173 PHE A O 1
ATOM 1406 N N . TYR A 1 174 ? 19.114 -12.654 -0.842 1.00 71.19 174 TYR A N 1
ATOM 1407 C CA . TYR A 1 174 ? 18.994 -12.443 0.604 1.00 71.19 174 TYR A CA 1
ATOM 1408 C C . TYR A 1 174 ? 18.132 -13.518 1.296 1.00 71.19 174 TYR A C 1
ATOM 1410 O O . TYR A 1 174 ? 17.750 -13.364 2.455 1.00 71.19 174 TYR A O 1
ATOM 1418 N N . GLY A 1 175 ? 17.826 -14.611 0.592 1.00 78.00 175 GLY A N 1
ATOM 1419 C CA . GLY A 1 175 ? 17.019 -15.720 1.095 1.00 78.00 175 GLY A CA 1
ATOM 1420 C C . GLY A 1 175 ? 15.794 -16.023 0.237 1.00 78.00 175 GLY A C 1
ATOM 1421 O O . GLY A 1 175 ? 15.380 -15.246 -0.616 1.00 78.00 175 GLY A O 1
ATOM 1422 N N . ARG A 1 176 ? 15.201 -17.193 0.471 1.00 82.00 176 ARG A N 1
ATOM 1423 C CA . ARG A 1 176 ? 13.999 -17.637 -0.238 1.00 82.00 176 ARG A CA 1
ATOM 1424 C C . ARG A 1 176 ? 12.782 -17.168 0.562 1.00 82.00 176 ARG A C 1
ATOM 1426 O O . ARG A 1 176 ? 12.462 -17.753 1.587 1.00 82.00 176 ARG A O 1
ATOM 1433 N N . GLY A 1 177 ? 12.144 -16.088 0.144 1.00 84.50 177 GLY A N 1
ATOM 1434 C CA . GLY A 1 177 ? 10.963 -15.542 0.812 1.00 84.50 177 GLY A CA 1
ATOM 1435 C C . GLY A 1 177 ? 10.130 -14.706 -0.147 1.00 84.50 177 GLY A C 1
ATOM 1436 O O . GLY A 1 177 ? 10.465 -14.582 -1.327 1.00 84.50 177 GLY A O 1
ATOM 1437 N N . ALA A 1 178 ? 9.045 -14.126 0.359 1.00 86.44 178 ALA A N 1
ATOM 1438 C CA . ALA A 1 178 ? 8.280 -13.143 -0.392 1.00 86.44 178 ALA A CA 1
ATOM 1439 C C . ALA A 1 178 ? 8.958 -11.770 -0.265 1.00 86.44 178 ALA A C 1
ATOM 1441 O O . ALA A 1 178 ? 9.206 -11.296 0.846 1.00 86.44 178 ALA A O 1
ATOM 1442 N N . TYR A 1 179 ? 9.272 -11.162 -1.409 1.00 86.56 179 TYR A N 1
ATOM 1443 C CA . TYR A 1 179 ? 9.967 -9.880 -1.506 1.00 86.56 179 TYR A CA 1
ATOM 1444 C C . TYR A 1 179 ? 8.970 -8.730 -1.600 1.00 86.56 179 TYR A C 1
ATOM 1446 O O . TYR A 1 179 ? 8.039 -8.778 -2.406 1.00 86.56 179 TYR A O 1
ATOM 1454 N N . PHE A 1 180 ? 9.196 -7.680 -0.821 1.00 85.94 180 PHE A N 1
ATOM 1455 C CA . PHE A 1 180 ? 8.408 -6.454 -0.852 1.00 85.94 180 PHE A CA 1
ATOM 1456 C C . PHE A 1 180 ? 9.339 -5.252 -0.907 1.00 85.94 180 PHE A C 1
ATOM 1458 O O . PHE A 1 180 ? 10.342 -5.211 -0.200 1.00 85.94 180 PHE A O 1
ATOM 1465 N N . SER A 1 181 ? 9.006 -4.240 -1.697 1.00 78.94 181 SER A N 1
ATOM 1466 C CA . SER A 1 181 ? 9.670 -2.945 -1.588 1.00 78.94 181 SER A CA 1
ATOM 1467 C C . SER A 1 181 ? 9.005 -2.151 -0.465 1.00 78.94 181 SER A C 1
ATOM 1469 O O . SER A 1 181 ? 7.791 -1.935 -0.451 1.00 78.94 181 SER A O 1
ATOM 1471 N N . GLY A 1 182 ? 9.795 -1.756 0.528 1.00 63.22 182 GLY A N 1
ATOM 1472 C CA . GLY A 1 182 ? 9.292 -1.074 1.714 1.00 63.22 182 GLY A CA 1
ATOM 1473 C C . GLY A 1 182 ? 10.409 -0.422 2.517 1.00 63.22 182 GLY A C 1
ATOM 1474 O O . GLY A 1 182 ? 11.583 -0.744 2.347 1.00 63.22 182 GLY A O 1
ATOM 1475 N N . TYR A 1 183 ? 10.023 0.494 3.405 1.00 53.16 183 TYR A N 1
ATOM 1476 C CA . TYR A 1 183 ? 10.902 1.021 4.442 1.00 53.16 183 TYR A CA 1
ATOM 1477 C C . TYR A 1 183 ? 10.694 0.208 5.727 1.00 53.16 183 TYR A C 1
ATOM 1479 O O . TYR A 1 183 ? 9.638 0.291 6.338 1.00 53.16 183 TYR A O 1
ATOM 1487 N N . ASP A 1 184 ? 11.734 -0.536 6.108 1.00 44.12 184 ASP A N 1
ATOM 1488 C CA . ASP A 1 184 ? 11.993 -1.101 7.441 1.00 44.12 184 ASP A CA 1
ATOM 1489 C C . ASP A 1 184 ? 11.080 -2.235 7.964 1.00 44.12 184 ASP A C 1
ATOM 1491 O O . ASP A 1 184 ? 9.965 -2.032 8.431 1.00 44.12 184 ASP A O 1
ATOM 1495 N N . SER A 1 185 ? 11.610 -3.461 7.935 1.00 37.50 185 SER A N 1
ATOM 1496 C CA . SER A 1 185 ? 11.396 -4.474 8.988 1.00 37.50 185 SER A CA 1
ATOM 1497 C C . SER A 1 185 ? 12.340 -5.678 8.857 1.00 37.50 185 SER A C 1
ATOM 1499 O O . SER A 1 185 ? 12.629 -6.302 9.867 1.00 37.50 185 SER A O 1
ATOM 1501 N N . HIS A 1 186 ? 12.916 -5.939 7.676 1.00 43.56 186 HIS A N 1
ATOM 1502 C CA . HIS A 1 186 ? 14.167 -6.688 7.466 1.00 43.56 186 HIS A CA 1
ATOM 1503 C C . HIS A 1 186 ? 14.764 -6.249 6.130 1.00 43.56 186 HIS A C 1
ATOM 1505 O O . HIS A 1 186 ? 14.592 -6.893 5.100 1.00 43.56 186 HIS A O 1
ATOM 1511 N N . CYS A 1 187 ? 15.391 -5.079 6.157 1.00 43.16 187 CYS A N 1
ATOM 1512 C CA . CYS A 1 187 ? 16.009 -4.467 4.998 1.00 43.16 187 CYS A CA 1
ATOM 1513 C C . CYS A 1 187 ? 17.159 -5.329 4.460 1.00 43.16 187 CYS A C 1
ATOM 1515 O O . CYS A 1 187 ? 18.044 -5.725 5.224 1.00 43.16 187 CYS A O 1
ATOM 1517 N N . SER A 1 188 ? 17.217 -5.515 3.138 1.00 45.06 188 SER A N 1
ATOM 1518 C CA . SER A 1 188 ? 18.489 -5.784 2.458 1.00 45.06 188 SER A CA 1
ATOM 1519 C C . SER A 1 188 ? 19.575 -4.821 2.986 1.00 45.06 188 SER A C 1
ATOM 1521 O O . SER A 1 188 ? 19.247 -3.713 3.418 1.00 45.06 188 SER A O 1
ATOM 1523 N N . PRO A 1 189 ? 20.877 -5.155 2.963 1.00 42.97 189 PRO A N 1
ATOM 1524 C CA . PRO A 1 189 ? 21.946 -4.239 3.373 1.00 42.97 189 PRO A CA 1
ATOM 1525 C C . PRO A 1 189 ? 21.885 -2.855 2.695 1.00 42.97 189 PRO A C 1
ATOM 1527 O O . PRO A 1 189 ? 22.394 -1.885 3.251 1.00 42.97 189 PRO A O 1
ATOM 1530 N N . SER A 1 190 ? 21.221 -2.740 1.534 1.00 48.00 190 SER A N 1
ATOM 1531 C CA . SER A 1 190 ? 20.954 -1.477 0.830 1.00 48.00 190 SER A CA 1
ATOM 1532 C C . SER A 1 190 ? 19.689 -0.726 1.285 1.00 48.00 190 SER A C 1
ATOM 1534 O O . SER A 1 190 ? 19.465 0.394 0.832 1.00 48.00 190 SER A O 1
ATOM 1536 N N . LYS A 1 191 ? 18.888 -1.291 2.198 1.00 53.56 191 LYS A N 1
ATOM 1537 C CA . LYS A 1 191 ? 17.646 -0.735 2.770 1.00 53.56 191 LYS A CA 1
ATOM 1538 C C . LYS A 1 191 ? 16.501 -0.512 1.784 1.00 53.56 191 LYS A C 1
ATOM 1540 O O . LYS A 1 191 ? 15.733 0.431 1.947 1.00 53.56 191 LYS A O 1
ATOM 1545 N N . GLN A 1 192 ? 16.391 -1.366 0.771 1.00 62.84 192 GLN A N 1
ATOM 1546 C CA . GLN A 1 192 ? 15.406 -1.186 -0.305 1.00 62.84 192 GLN A CA 1
ATOM 1547 C C . GLN A 1 192 ? 14.337 -2.286 -0.367 1.00 62.84 192 GLN A C 1
ATOM 1549 O O . GLN A 1 192 ? 13.274 -2.063 -0.944 1.00 62.84 192 GLN A O 1
ATOM 1554 N N . GLU A 1 193 ? 14.588 -3.450 0.239 1.00 72.25 193 GLU A N 1
ATOM 1555 C CA . GLU A 1 193 ? 13.723 -4.630 0.114 1.00 72.25 193 GLU A CA 1
ATOM 1556 C C . GLU A 1 193 ? 13.487 -5.304 1.470 1.00 72.25 193 GLU A C 1
ATOM 1558 O O . GLU A 1 193 ? 14.410 -5.419 2.277 1.00 72.25 193 GLU A O 1
ATOM 1563 N N . LEU A 1 194 ? 12.255 -5.760 1.695 1.00 80.62 194 LEU A N 1
ATOM 1564 C CA . LEU A 1 194 ? 11.799 -6.565 2.824 1.00 80.62 194 LEU A CA 1
ATOM 1565 C C . LEU A 1 194 ? 11.588 -8.004 2.364 1.00 80.62 194 LEU A C 1
ATOM 1567 O O . LEU A 1 194 ? 10.987 -8.238 1.315 1.00 80.62 194 LEU A O 1
ATOM 1571 N N . ILE A 1 195 ? 12.032 -8.964 3.174 1.00 84.44 195 ILE A N 1
ATOM 1572 C CA . ILE A 1 195 ? 11.874 -10.390 2.876 1.00 84.44 195 ILE A CA 1
ATOM 1573 C C . ILE A 1 195 ? 11.149 -11.051 4.026 1.00 84.44 195 ILE A C 1
ATOM 1575 O O . ILE A 1 195 ? 11.606 -11.026 5.170 1.00 84.44 195 ILE A O 1
ATOM 1579 N N . ILE A 1 196 ? 10.003 -11.639 3.705 1.00 88.19 196 ILE A N 1
ATOM 1580 C CA . ILE A 1 196 ? 9.110 -12.236 4.686 1.00 88.19 196 ILE A CA 1
ATOM 1581 C C . ILE A 1 196 ? 9.038 -13.744 4.433 1.00 88.19 196 ILE A C 1
ATOM 1583 O O . ILE A 1 196 ? 8.763 -14.199 3.323 1.00 88.19 196 ILE A O 1
ATOM 1587 N N . PHE A 1 197 ? 9.306 -14.517 5.487 1.00 90.12 197 PHE A N 1
ATOM 1588 C CA . PHE A 1 197 ? 9.392 -15.985 5.459 1.00 90.12 197 PHE A CA 1
ATOM 1589 C C . PHE A 1 197 ? 8.156 -16.679 6.046 1.00 90.12 197 PHE A C 1
ATOM 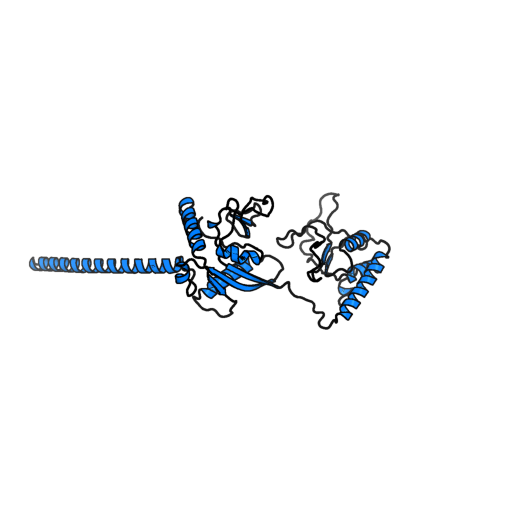1591 O O . PHE A 1 197 ? 8.130 -17.898 6.175 1.00 90.12 197 PHE A O 1
ATOM 1598 N N . ARG A 1 198 ? 7.145 -15.901 6.438 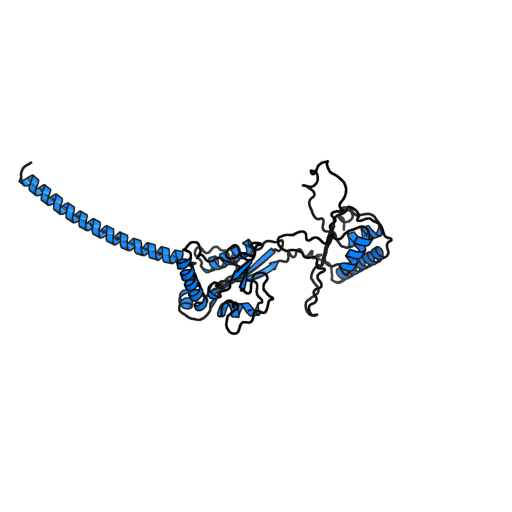1.00 92.06 198 ARG A N 1
ATOM 1599 C CA . ARG A 1 198 ? 5.892 -16.362 7.037 1.00 92.06 198 ARG A CA 1
ATOM 1600 C C . ARG A 1 198 ? 4.728 -15.710 6.303 1.00 92.06 198 ARG A C 1
ATOM 1602 O O . ARG A 1 198 ? 4.629 -14.488 6.284 1.00 92.06 198 ARG A O 1
ATOM 1609 N N . SER A 1 199 ? 3.862 -16.507 5.690 1.00 93.81 199 SER A N 1
ATOM 1610 C CA . SER A 1 199 ? 2.735 -15.994 4.902 1.00 93.81 199 SER A CA 1
ATOM 1611 C C . SER A 1 199 ? 1.697 -15.260 5.748 1.00 93.81 199 SER A C 1
ATOM 1613 O O . SER A 1 199 ? 1.140 -14.261 5.305 1.00 93.81 199 SER A O 1
ATOM 1615 N N . ASP A 1 200 ? 1.495 -15.686 6.995 1.00 95.56 200 ASP A N 1
ATOM 1616 C CA . ASP A 1 200 ? 0.605 -15.033 7.959 1.00 95.56 200 ASP A CA 1
ATOM 1617 C C . ASP A 1 200 ? 1.114 -13.666 8.444 1.00 95.56 200 ASP A C 1
ATOM 1619 O O . ASP A 1 200 ? 0.364 -12.929 9.073 1.00 95.56 200 ASP A O 1
ATOM 1623 N N . TYR A 1 201 ? 2.350 -13.279 8.113 1.00 95.12 201 TYR A N 1
ATOM 1624 C CA . TYR A 1 201 ? 2.871 -11.926 8.352 1.00 95.12 201 TYR A CA 1
ATOM 1625 C C . TYR A 1 201 ? 2.541 -10.957 7.209 1.00 95.12 201 TYR A C 1
ATOM 1627 O O . TYR A 1 201 ? 2.974 -9.806 7.234 1.00 95.12 201 TYR A O 1
ATOM 1635 N N . ILE A 1 202 ? 1.796 -11.405 6.195 1.00 95.62 202 ILE A N 1
ATOM 1636 C CA . ILE A 1 202 ? 1.495 -10.625 4.999 1.00 95.62 202 ILE A CA 1
ATOM 1637 C C . ILE A 1 202 ? -0.013 -10.598 4.775 1.00 95.62 202 ILE A C 1
ATOM 1639 O O . ILE A 1 202 ? -0.662 -11.637 4.673 1.00 95.62 202 ILE A O 1
ATOM 1643 N N . LEU A 1 203 ? -0.563 -9.396 4.612 1.00 97.38 203 LEU A N 1
ATOM 1644 C CA . LEU A 1 203 ? -1.959 -9.193 4.244 1.00 97.38 203 LEU A CA 1
ATOM 1645 C C . LEU A 1 203 ? -2.044 -8.460 2.893 1.00 97.38 203 LEU A C 1
ATOM 1647 O O . LEU A 1 203 ? -1.715 -7.273 2.834 1.00 97.38 203 LEU A O 1
ATOM 1651 N N . PRO A 1 204 ? -2.474 -9.121 1.798 1.00 97.25 204 PRO A N 1
ATOM 1652 C CA . PRO A 1 204 ? -2.763 -8.435 0.541 1.00 97.25 204 PRO A CA 1
ATOM 1653 C C . PRO A 1 204 ? -3.998 -7.546 0.718 1.00 97.25 204 PRO A C 1
ATOM 1655 O O . PRO A 1 204 ? -5.128 -8.014 0.632 1.00 97.25 204 PRO A O 1
ATOM 1658 N N . GLN A 1 205 ? -3.768 -6.264 0.998 1.00 96.56 205 GLN A N 1
ATOM 1659 C CA . GLN A 1 205 ? -4.834 -5.322 1.346 1.00 96.56 205 GLN A CA 1
ATOM 1660 C C . GLN A 1 205 ? -5.370 -4.532 0.145 1.00 96.56 205 GLN A C 1
ATOM 1662 O O . GLN A 1 205 ? -6.557 -4.214 0.094 1.00 96.56 205 GLN A O 1
ATOM 1667 N N . TYR A 1 206 ? -4.499 -4.194 -0.810 1.00 97.94 206 TYR A N 1
ATOM 1668 C CA . TYR A 1 206 ? -4.829 -3.330 -1.942 1.00 97.94 206 TYR A CA 1
ATOM 1669 C C . TYR A 1 206 ? -4.256 -3.874 -3.248 1.00 97.94 206 TYR A C 1
ATOM 1671 O O . TYR A 1 206 ? -3.111 -4.323 -3.288 1.00 97.94 206 TYR A O 1
ATOM 1679 N N . ILE A 1 207 ? -5.020 -3.739 -4.332 1.00 97.88 207 ILE A N 1
ATOM 1680 C CA . ILE A 1 207 ? -4.530 -3.883 -5.706 1.00 97.88 207 ILE A CA 1
ATOM 1681 C C . ILE A 1 207 ? -4.528 -2.493 -6.337 1.00 97.88 207 ILE A C 1
ATOM 1683 O O . ILE A 1 207 ? -5.582 -1.877 -6.499 1.00 97.88 207 ILE A O 1
ATOM 1687 N N . VAL A 1 208 ? -3.347 -1.983 -6.688 1.00 96.06 208 VAL A N 1
ATOM 1688 C CA . VAL A 1 208 ? -3.200 -0.660 -7.310 1.00 96.06 208 VAL A CA 1
ATOM 1689 C C . VAL A 1 208 ? -3.056 -0.825 -8.817 1.00 96.06 208 VAL A C 1
ATOM 1691 O O . VAL A 1 208 ? -2.037 -1.303 -9.311 1.00 96.06 208 VAL A O 1
ATOM 1694 N N . HIS A 1 209 ? -4.068 -0.385 -9.561 1.00 95.50 209 HIS A N 1
ATOM 1695 C CA . HIS A 1 209 ? -4.031 -0.335 -11.019 1.00 95.50 209 HIS A CA 1
ATOM 1696 C C . HIS A 1 209 ? -3.515 1.030 -11.440 1.00 95.50 209 HIS A C 1
ATOM 1698 O O . HIS A 1 209 ? -4.165 2.047 -11.192 1.00 95.50 209 HIS A O 1
ATOM 1704 N N . TYR A 1 210 ? -2.369 1.071 -12.106 1.00 92.31 210 TYR A N 1
ATOM 1705 C CA . TYR A 1 210 ? -1.780 2.309 -12.597 1.00 92.31 210 TYR A CA 1
ATOM 1706 C C . TYR A 1 210 ? -1.389 2.182 -14.062 1.00 92.31 210 TYR A C 1
ATOM 1708 O O . TYR A 1 210 ? -1.172 1.095 -14.595 1.00 92.31 210 TYR A O 1
ATOM 1716 N N . LYS A 1 211 ? -1.297 3.331 -14.721 1.00 89.62 211 LYS A N 1
ATOM 1717 C CA . LYS A 1 211 ? -0.658 3.451 -16.024 1.00 89.62 211 LYS A CA 1
ATOM 1718 C C . LYS A 1 211 ? 0.621 4.245 -15.824 1.00 89.62 211 LYS A C 1
ATOM 1720 O O . LYS A 1 211 ? 0.584 5.293 -15.182 1.00 89.62 211 LYS A O 1
ATOM 1725 N N . LEU A 1 212 ? 1.732 3.763 -16.370 1.00 82.00 212 LEU A N 1
ATOM 1726 C CA . LEU A 1 212 ? 2.877 4.633 -16.589 1.00 82.00 212 LEU A CA 1
ATOM 1727 C C . LEU A 1 212 ? 2.445 5.648 -17.646 1.00 82.00 212 LEU A C 1
ATOM 1729 O O . LEU A 1 212 ? 2.216 5.295 -18.806 1.00 82.00 212 LEU A O 1
ATOM 1733 N N . ASP A 1 213 ? 2.289 6.898 -17.235 1.00 71.94 213 ASP A N 1
ATOM 1734 C CA . ASP A 1 213 ? 2.390 8.005 -18.164 1.00 71.94 213 ASP A CA 1
ATOM 1735 C C . ASP A 1 213 ? 3.881 8.051 -18.513 1.00 71.94 213 ASP A C 1
ATOM 1737 O O . ASP A 1 213 ? 4.690 8.713 -17.873 1.00 71.94 213 ASP A O 1
ATOM 1741 N N . ALA A 1 214 ? 4.282 7.223 -19.480 1.00 56.91 214 ALA A N 1
ATOM 1742 C CA . ALA A 1 214 ? 5.610 7.262 -20.070 1.00 56.91 214 ALA A CA 1
ATOM 1743 C C . ALA A 1 214 ? 5.701 8.594 -20.794 1.00 56.91 214 ALA A C 1
ATOM 1745 O O . ALA A 1 214 ? 5.418 8.604 -21.986 1.00 56.91 214 ALA A O 1
ATOM 1746 N N . GLY A 1 215 ? 5.913 9.675 -20.022 1.00 49.44 215 GLY A N 1
ATOM 1747 C CA . GLY A 1 215 ? 5.531 11.044 -20.327 1.00 49.44 215 GLY A CA 1
ATOM 1748 C C . GLY A 1 215 ? 5.391 11.197 -21.816 1.00 49.44 215 GLY A C 1
ATOM 1749 O O . GLY A 1 215 ? 6.398 11.350 -22.502 1.00 49.44 215 GLY A O 1
ATOM 1750 N N . GLU A 1 216 ? 4.166 11.049 -22.334 1.00 41.97 216 GLU A N 1
ATOM 1751 C CA . GLU A 1 216 ? 3.932 11.241 -23.757 1.00 41.97 216 GLU A CA 1
ATOM 1752 C C . GLU A 1 216 ? 3.988 12.756 -24.007 1.00 41.97 216 GLU A C 1
ATOM 1754 O O . GLU A 1 216 ? 3.107 13.335 -24.625 1.00 41.97 216 GLU A O 1
ATOM 1759 N N . PHE A 1 217 ? 5.115 13.390 -23.677 1.00 40.81 217 PHE A N 1
ATOM 1760 C CA . PHE A 1 217 ? 5.855 14.130 -24.681 1.00 40.81 217 PHE A CA 1
ATOM 1761 C C . PHE A 1 217 ? 6.245 13.162 -25.808 1.00 40.81 217 PHE A C 1
ATOM 1763 O O . PHE A 1 217 ? 7.404 12.989 -26.175 1.00 40.81 217 PHE A O 1
ATOM 1770 N N . LYS A 1 218 ? 5.232 12.575 -26.458 1.00 40.06 218 LYS A N 1
ATOM 1771 C CA . LYS A 1 218 ? 5.299 12.479 -27.893 1.00 40.06 218 LYS A CA 1
ATOM 1772 C C . LYS A 1 218 ? 5.451 13.940 -28.282 1.00 40.06 218 LYS A C 1
ATOM 1774 O O . LYS A 1 218 ? 4.502 14.715 -28.168 1.00 40.06 218 LYS A O 1
ATOM 1779 N N . TYR A 1 219 ? 6.615 14.309 -28.803 1.00 40.88 219 TYR A N 1
ATOM 1780 C CA . TYR A 1 219 ? 6.548 15.136 -29.989 1.00 40.88 219 TYR A CA 1
ATOM 1781 C C . TYR A 1 219 ? 5.701 14.309 -30.957 1.00 40.88 219 TYR A C 1
ATOM 1783 O O . TYR A 1 219 ? 6.206 13.548 -31.778 1.00 40.88 219 TYR A O 1
ATOM 1791 N N . ALA A 1 220 ? 4.374 14.408 -30.834 1.00 38.59 220 ALA A N 1
ATOM 1792 C CA . ALA A 1 220 ? 3.578 14.428 -32.017 1.00 38.59 220 ALA A CA 1
ATOM 1793 C C . ALA A 1 220 ? 4.277 15.530 -32.795 1.00 38.59 220 ALA A C 1
ATOM 1795 O O . ALA A 1 220 ? 4.211 16.705 -32.440 1.00 38.59 220 ALA A O 1
ATOM 1796 N N . VAL A 1 221 ? 5.059 15.136 -33.795 1.00 48.78 221 VAL A N 1
ATOM 1797 C CA . VAL A 1 221 ? 5.238 16.012 -34.930 1.00 48.78 221 VAL A CA 1
ATOM 1798 C C . VAL A 1 221 ? 3.811 16.124 -35.440 1.00 48.78 221 VAL A C 1
ATOM 1800 O O . VAL A 1 221 ? 3.340 15.262 -36.177 1.00 48.78 221 VAL A O 1
ATOM 1803 N N . THR A 1 222 ? 3.047 17.038 -34.845 1.00 42.59 222 THR A N 1
ATOM 1804 C CA . THR A 1 222 ? 1.626 17.210 -35.078 1.00 42.59 222 THR A CA 1
ATOM 1805 C C . THR A 1 222 ? 1.539 17.562 -36.548 1.00 42.59 222 THR A C 1
ATOM 1807 O O . THR A 1 222 ? 1.922 18.659 -36.939 1.00 42.59 222 THR A O 1
ATOM 1810 N N . GLY A 1 223 ? 1.172 16.579 -37.374 1.00 58.12 223 GLY A N 1
ATOM 1811 C CA . GLY A 1 223 ? 1.125 16.710 -38.829 1.00 58.12 223 GLY A CA 1
ATOM 1812 C C . GLY A 1 223 ? 2.158 15.918 -39.645 1.00 58.12 223 GLY A C 1
ATOM 1813 O O . GLY A 1 223 ? 2.037 15.919 -40.867 1.00 58.12 223 GLY A O 1
ATOM 1814 N N . ALA A 1 224 ? 3.131 15.201 -39.062 1.00 65.00 224 ALA A N 1
ATOM 1815 C CA . ALA A 1 224 ? 3.985 14.320 -39.871 1.00 65.00 224 ALA A CA 1
ATOM 1816 C C . ALA A 1 224 ? 3.257 13.017 -40.211 1.00 65.00 224 ALA A C 1
ATOM 1818 O O . ALA A 1 224 ? 2.962 12.194 -39.346 1.00 65.00 224 ALA A O 1
ATOM 1819 N N . THR A 1 225 ? 3.009 12.809 -41.499 1.00 81.12 225 THR A N 1
ATOM 1820 C CA . THR A 1 225 ? 2.507 11.537 -42.019 1.00 81.12 225 THR A CA 1
ATOM 1821 C C . THR A 1 225 ? 3.540 10.420 -41.817 1.00 81.12 225 THR A C 1
ATOM 1823 O O . THR A 1 225 ? 4.741 10.678 -41.669 1.00 81.12 225 THR A O 1
ATOM 1826 N N . LYS A 1 226 ? 3.105 9.151 -41.847 1.00 76.19 226 LYS A N 1
ATOM 1827 C CA . LYS A 1 226 ? 4.020 7.990 -41.804 1.00 76.19 226 LYS A CA 1
ATOM 1828 C C . LYS A 1 226 ? 5.097 8.091 -42.891 1.00 76.19 226 LYS A C 1
ATOM 1830 O O . LYS A 1 226 ? 6.253 7.730 -42.672 1.00 76.19 226 LYS A O 1
ATOM 1835 N N . GLU A 1 227 ? 4.737 8.651 -44.040 1.00 83.06 227 GLU A N 1
ATOM 1836 C CA . GLU A 1 227 ? 5.620 8.936 -45.166 1.00 83.06 227 GLU A CA 1
ATOM 1837 C C . GLU A 1 227 ? 6.689 9.976 -44.809 1.00 83.06 227 GLU A C 1
ATOM 1839 O O . GLU A 1 227 ? 7.855 9.794 -45.165 1.00 83.06 227 GLU A O 1
ATOM 1844 N N . ALA A 1 228 ? 6.336 11.036 -44.074 1.00 79.94 228 ALA A N 1
ATOM 1845 C CA . ALA A 1 228 ? 7.290 12.040 -43.608 1.00 79.94 228 ALA A CA 1
ATOM 1846 C C . ALA A 1 228 ? 8.303 11.443 -42.618 1.00 79.94 228 ALA A C 1
ATOM 1848 O O . ALA A 1 228 ? 9.505 11.691 -42.744 1.00 79.94 228 ALA A O 1
ATOM 1849 N N . ILE A 1 229 ? 7.845 10.585 -41.698 1.00 74.88 229 ILE A N 1
ATOM 1850 C CA . ILE A 1 229 ? 8.720 9.855 -40.765 1.00 74.88 229 ILE A CA 1
ATOM 1851 C C . ILE A 1 229 ? 9.665 8.929 -41.541 1.00 74.88 229 ILE A C 1
ATOM 1853 O O . ILE A 1 229 ? 10.880 8.986 -41.352 1.00 74.88 229 ILE A O 1
ATOM 1857 N N . LYS A 1 230 ? 9.140 8.141 -42.489 1.00 80.00 230 LYS A N 1
ATOM 1858 C CA . LYS A 1 230 ? 9.945 7.257 -43.346 1.00 80.00 230 LYS A CA 1
ATOM 1859 C C . LYS A 1 230 ? 10.986 8.036 -44.156 1.00 80.00 230 LYS A C 1
ATOM 1861 O O . LYS A 1 230 ? 12.135 7.608 -44.256 1.00 80.00 230 LYS A O 1
ATOM 1866 N N . LYS A 1 231 ? 10.615 9.198 -44.707 1.00 85.81 231 LYS A N 1
ATOM 1867 C CA . LYS A 1 231 ? 11.529 10.088 -45.442 1.00 85.81 231 LYS A CA 1
ATOM 1868 C C . LYS A 1 231 ? 12.621 10.650 -44.530 1.00 85.81 231 LYS A C 1
ATOM 1870 O O . LYS A 1 231 ? 13.778 10.707 -44.947 1.00 85.81 231 LYS A O 1
ATOM 1875 N N . LYS A 1 232 ? 12.278 11.018 -43.291 1.00 80.50 232 LYS A N 1
ATOM 1876 C CA . LYS A 1 232 ? 13.237 11.486 -42.282 1.00 80.50 232 LYS A CA 1
ATOM 1877 C C . LYS A 1 232 ? 14.224 10.383 -41.898 1.00 80.50 232 LYS A C 1
ATOM 1879 O O . LYS A 1 232 ? 15.425 10.611 -41.996 1.00 80.50 232 LYS A O 1
ATOM 1884 N N . LEU A 1 233 ? 13.750 9.176 -41.586 1.00 78.69 233 LEU A N 1
ATOM 1885 C CA . LEU A 1 233 ? 14.613 8.023 -41.293 1.00 78.69 233 LEU A CA 1
ATOM 1886 C C . LEU A 1 233 ? 15.525 7.673 -42.477 1.00 78.69 233 LEU A C 1
ATOM 1888 O O . LEU A 1 233 ? 16.714 7.432 -42.296 1.00 78.69 233 LEU A O 1
ATOM 1892 N N . ALA A 1 234 ? 15.013 7.740 -43.710 1.00 86.00 234 ALA A N 1
ATOM 1893 C CA . ALA A 1 234 ? 15.831 7.546 -44.906 1.00 86.00 234 ALA A CA 1
ATOM 1894 C C . ALA A 1 234 ? 16.907 8.637 -45.078 1.00 86.00 234 ALA A C 1
ATOM 1896 O O . ALA A 1 234 ? 18.010 8.338 -45.540 1.00 86.00 234 ALA A O 1
ATOM 1897 N N . LYS A 1 235 ? 16.615 9.897 -44.714 1.00 87.94 235 LYS A N 1
ATOM 1898 C CA . LYS A 1 235 ? 17.605 10.991 -44.698 1.00 87.94 235 LYS A CA 1
ATOM 1899 C C . LYS A 1 235 ? 18.692 10.712 -43.660 1.00 87.94 235 LYS A C 1
ATOM 1901 O O . LYS A 1 235 ? 19.867 10.760 -44.014 1.00 87.94 235 LYS A O 1
ATOM 1906 N N . ILE A 1 236 ? 18.312 10.355 -42.434 1.00 82.50 236 ILE A N 1
ATOM 1907 C CA . ILE A 1 236 ? 19.259 10.044 -41.354 1.00 82.50 236 ILE A CA 1
ATOM 1908 C C . ILE A 1 236 ? 20.125 8.831 -41.731 1.00 82.50 236 ILE A C 1
ATOM 1910 O O . ILE A 1 236 ? 21.344 8.898 -41.628 1.00 82.50 236 ILE A O 1
ATOM 1914 N N . GLY A 1 237 ? 19.545 7.776 -42.311 1.00 85.81 237 GLY A N 1
ATOM 1915 C CA . GLY A 1 237 ? 20.305 6.617 -42.791 1.00 85.81 237 GLY A CA 1
ATOM 1916 C C . GLY A 1 237 ? 21.323 6.959 -43.891 1.00 85.81 237 GLY A C 1
ATOM 1917 O O . GLY A 1 237 ? 22.395 6.358 -43.959 1.00 85.81 237 GLY A O 1
ATOM 1918 N N . LYS A 1 238 ? 21.040 7.957 -44.744 1.00 91.75 238 LYS A N 1
ATOM 1919 C CA . LYS A 1 238 ? 22.030 8.478 -45.707 1.00 91.75 238 LYS A CA 1
ATOM 1920 C C . LYS A 1 238 ? 23.162 9.232 -45.007 1.00 91.75 238 LYS A C 1
ATOM 1922 O O . LYS A 1 238 ? 24.306 9.093 -45.434 1.00 91.75 238 LYS A O 1
ATOM 1927 N N . LEU A 1 239 ? 22.858 10.010 -43.966 1.00 88.94 239 LEU A N 1
ATOM 1928 C CA . LEU A 1 239 ? 23.868 10.704 -43.163 1.00 88.94 239 LEU A CA 1
ATOM 1929 C C . LEU A 1 239 ? 24.761 9.704 -42.425 1.00 88.94 239 LEU A C 1
ATOM 1931 O O . LEU A 1 239 ? 25.976 9.806 -42.538 1.00 88.94 239 LEU A O 1
ATOM 1935 N N . TYR A 1 240 ? 24.189 8.670 -41.803 1.00 89.81 240 TYR A N 1
ATOM 1936 C CA . TYR A 1 240 ? 24.958 7.593 -41.177 1.00 89.81 240 TYR A CA 1
ATOM 1937 C C . TYR A 1 240 ? 25.952 6.953 -42.154 1.00 89.81 240 TYR A C 1
ATOM 1939 O O . TYR A 1 240 ? 27.147 6.898 -41.880 1.00 89.81 240 TYR A O 1
ATOM 1947 N N . LYS A 1 241 ? 25.502 6.554 -43.353 1.00 92.19 241 LYS A N 1
ATOM 1948 C CA . LYS A 1 241 ? 26.392 5.967 -44.373 1.00 92.19 241 LYS A CA 1
ATOM 1949 C C . LYS A 1 241 ? 27.526 6.910 -44.781 1.00 92.19 241 LYS A C 1
ATOM 1951 O O . LYS A 1 241 ? 28.656 6.463 -44.965 1.00 92.19 241 LYS A O 1
ATOM 1956 N N . LYS A 1 242 ? 27.243 8.210 -44.909 1.00 92.44 242 LYS A N 1
ATOM 1957 C CA . LYS A 1 242 ? 28.273 9.223 -45.182 1.00 92.44 242 LYS A CA 1
ATOM 1958 C C . LYS A 1 242 ? 29.246 9.365 -44.012 1.00 92.44 242 LYS A C 1
ATOM 1960 O O . LYS A 1 242 ? 30.451 9.397 -44.240 1.00 92.44 242 LYS A O 1
ATOM 1965 N N . ALA A 1 243 ? 28.748 9.394 -42.779 1.00 89.50 243 ALA A N 1
ATOM 1966 C CA . ALA A 1 243 ? 29.570 9.454 -41.578 1.00 89.50 243 ALA A CA 1
ATOM 1967 C C . ALA A 1 243 ? 30.496 8.228 -41.475 1.00 89.50 243 ALA A C 1
ATOM 1969 O O . ALA A 1 243 ? 31.698 8.380 -41.275 1.00 89.50 243 ALA A O 1
ATOM 1970 N N . VAL A 1 244 ? 29.980 7.022 -41.743 1.00 91.31 244 VAL A N 1
ATOM 1971 C CA . VAL A 1 244 ? 30.763 5.775 -41.811 1.00 91.31 244 VAL A CA 1
ATOM 1972 C C . VAL A 1 244 ? 31.831 5.820 -42.910 1.00 91.31 244 VAL A C 1
ATOM 1974 O O . VAL A 1 244 ? 32.929 5.309 -42.696 1.00 91.31 244 VAL A O 1
ATOM 1977 N N . ALA A 1 245 ? 31.569 6.463 -44.048 1.00 93.00 245 ALA A N 1
ATOM 1978 C CA . ALA A 1 245 ? 32.551 6.634 -45.123 1.00 93.00 245 ALA A CA 1
ATOM 1979 C C . ALA A 1 245 ? 33.548 7.790 -44.890 1.00 93.00 245 ALA A C 1
ATOM 1981 O O . ALA A 1 245 ? 34.527 7.920 -45.625 1.00 93.00 245 ALA A O 1
ATOM 1982 N N . THR A 1 246 ? 33.306 8.646 -43.894 1.00 93.06 246 THR A N 1
ATOM 1983 C CA . THR A 1 246 ? 34.167 9.797 -43.603 1.00 93.06 246 THR A CA 1
ATOM 1984 C C . THR A 1 246 ? 35.454 9.333 -42.928 1.00 93.06 246 THR A C 1
ATOM 1986 O O . THR A 1 246 ? 35.420 8.468 -42.052 1.00 93.06 246 THR A O 1
ATOM 1989 N N . LYS A 1 247 ? 36.592 9.908 -43.343 1.00 92.31 247 LYS A N 1
ATOM 1990 C CA . LYS A 1 247 ? 37.905 9.610 -42.756 1.00 92.31 247 LYS A CA 1
ATOM 1991 C C . LYS A 1 247 ? 37.932 9.963 -41.273 1.00 92.31 247 LYS A C 1
ATOM 1993 O O . LYS A 1 247 ? 37.373 10.979 -40.866 1.00 92.31 247 LYS A O 1
ATOM 1998 N N . ASP A 1 248 ? 38.651 9.152 -40.515 1.00 87.56 248 ASP A N 1
ATOM 1999 C CA . ASP A 1 248 ? 38.770 9.267 -39.068 1.00 87.56 248 ASP A CA 1
ATOM 2000 C C . ASP A 1 248 ? 39.314 10.643 -38.664 1.00 87.56 248 ASP A C 1
ATOM 2002 O O . ASP A 1 248 ? 40.415 11.048 -39.047 1.00 87.56 248 ASP A O 1
ATOM 2006 N N . LYS A 1 249 ? 38.519 11.374 -37.881 1.00 81.31 249 LYS A N 1
ATOM 2007 C CA . LYS A 1 249 ? 38.881 12.660 -37.279 1.00 81.31 249 LYS A CA 1
ATOM 2008 C C . LYS A 1 249 ? 38.531 12.611 -35.798 1.00 81.31 249 LYS A C 1
ATOM 2010 O O . LYS A 1 249 ? 37.456 12.156 -35.439 1.00 81.31 249 LYS A O 1
ATOM 2015 N N . LYS A 1 250 ? 39.393 13.110 -34.916 1.00 87.00 250 LYS A N 1
ATOM 2016 C CA . LYS A 1 250 ? 39.181 13.057 -33.457 1.00 87.00 250 LYS A CA 1
ATOM 2017 C C . LYS A 1 250 ? 38.224 14.144 -32.929 1.00 87.00 250 LYS A C 1
ATOM 2019 O O . LYS A 1 250 ? 38.513 14.778 -31.917 1.00 87.00 250 LYS A O 1
ATOM 2024 N N . ILE A 1 251 ? 37.109 14.381 -33.620 1.00 83.19 251 ILE A N 1
ATOM 2025 C CA . ILE A 1 251 ? 36.208 15.524 -33.383 1.00 83.19 251 ILE A CA 1
ATOM 2026 C C . ILE A 1 251 ? 35.438 15.459 -32.061 1.00 83.19 251 ILE A C 1
ATOM 2028 O O . ILE A 1 251 ? 34.990 16.490 -31.577 1.00 83.19 251 ILE A O 1
ATOM 2032 N N . PHE A 1 252 ? 35.292 14.275 -31.461 1.00 82.56 252 PHE A N 1
ATOM 2033 C CA . PHE A 1 252 ? 34.574 14.116 -30.191 1.00 82.56 252 PHE A CA 1
ATOM 2034 C C . PHE A 1 252 ? 35.487 14.161 -28.960 1.00 82.56 252 PHE A C 1
ATOM 2036 O O . PHE A 1 252 ? 35.012 14.002 -27.835 1.00 82.56 252 PHE A O 1
ATOM 2043 N N . THR A 1 253 ? 36.786 14.405 -29.144 1.00 80.62 253 THR A N 1
ATOM 2044 C CA . THR A 1 253 ? 37.736 14.506 -28.029 1.00 80.62 253 THR A CA 1
ATOM 2045 C C . THR A 1 253 ? 37.384 15.707 -27.152 1.00 80.62 253 THR A C 1
ATOM 2047 O O . THR A 1 253 ? 37.339 16.831 -27.640 1.00 80.62 253 THR A O 1
ATOM 2050 N N . GLY A 1 254 ? 37.157 15.476 -25.856 1.00 74.81 254 GLY A N 1
ATOM 2051 C CA . GLY A 1 254 ? 36.860 16.540 -24.889 1.00 74.81 254 GLY A CA 1
ATOM 2052 C C . GLY A 1 254 ? 35.384 16.949 -24.789 1.00 74.81 254 GLY A C 1
ATOM 2053 O O . GLY A 1 254 ? 35.066 17.831 -23.995 1.00 74.81 254 GLY A O 1
ATOM 2054 N N . TYR A 1 255 ? 34.475 16.299 -25.524 1.00 69.62 255 TYR A N 1
ATOM 2055 C CA . TYR A 1 255 ? 33.039 16.603 -25.493 1.00 69.62 255 TYR A CA 1
ATOM 2056 C C . TYR A 1 255 ? 32.218 15.539 -24.748 1.00 69.62 255 TYR A C 1
ATOM 2058 O O . TYR A 1 255 ? 32.588 14.366 -24.691 1.00 69.62 255 TYR A O 1
ATOM 2066 N N . LYS A 1 256 ? 31.073 15.952 -24.183 1.00 67.44 256 LYS A N 1
ATOM 2067 C CA . LYS A 1 256 ? 30.087 15.074 -23.524 1.00 67.44 256 LYS A CA 1
ATOM 2068 C C . LYS A 1 256 ? 28.700 15.326 -24.116 1.00 67.44 256 LYS A C 1
ATOM 2070 O O . LYS A 1 256 ? 28.241 16.464 -24.115 1.00 67.44 256 LYS A O 1
ATOM 2075 N N . PHE A 1 257 ? 28.028 14.279 -24.588 1.00 66.19 257 PHE A N 1
ATOM 2076 C CA . PHE A 1 257 ? 26.684 14.371 -25.169 1.00 66.19 257 PHE A CA 1
ATOM 2077 C C . PHE A 1 257 ? 25.902 13.067 -24.971 1.00 66.19 257 PHE A C 1
ATOM 2079 O O . PHE A 1 257 ? 26.481 11.989 -24.864 1.00 66.19 257 PHE A O 1
ATOM 2086 N N . ALA A 1 258 ? 24.573 13.156 -24.930 1.00 66.56 258 ALA A N 1
ATOM 2087 C CA . ALA A 1 258 ? 23.685 12.001 -24.823 1.00 66.56 258 ALA A CA 1
ATOM 2088 C C . ALA A 1 258 ? 22.683 11.990 -25.982 1.00 66.56 258 ALA A C 1
ATOM 2090 O O . ALA A 1 258 ? 22.162 13.042 -26.365 1.00 66.56 258 ALA A O 1
ATOM 2091 N N . PHE A 1 259 ? 22.395 10.797 -26.508 1.00 63.78 259 PHE A N 1
ATOM 2092 C CA . PHE A 1 259 ? 21.371 10.591 -27.526 1.00 63.78 259 PHE A CA 1
ATOM 2093 C C . PHE A 1 259 ? 20.198 9.806 -26.944 1.00 63.78 259 PHE A C 1
ATOM 2095 O O . PHE A 1 259 ? 20.375 8.763 -26.310 1.00 63.78 259 PHE A O 1
ATOM 2102 N N . ILE A 1 260 ? 18.988 10.291 -27.209 1.00 57.53 260 ILE A N 1
ATOM 2103 C CA . ILE A 1 260 ? 17.737 9.610 -26.874 1.00 57.53 260 ILE A CA 1
ATOM 2104 C C . ILE A 1 260 ? 16.923 9.476 -28.157 1.00 57.53 260 ILE A C 1
ATOM 2106 O O . ILE A 1 260 ? 16.650 10.479 -28.815 1.00 57.53 260 ILE A O 1
ATOM 2110 N N . GLY A 1 261 ? 16.508 8.256 -28.503 1.00 64.00 261 GLY A N 1
ATOM 2111 C CA . GLY A 1 261 ? 15.550 8.035 -29.584 1.00 64.00 261 GLY A CA 1
ATOM 2112 C C . GLY A 1 261 ? 15.748 6.734 -30.355 1.00 64.00 261 GLY A C 1
ATOM 2113 O O . GLY A 1 261 ? 16.582 5.892 -30.041 1.00 64.00 261 GLY A O 1
ATOM 2114 N N . GLN A 1 262 ? 14.945 6.549 -31.397 1.00 64.94 262 GLN A N 1
ATOM 2115 C CA . GLN A 1 262 ? 15.153 5.448 -32.330 1.00 64.94 262 GLN A CA 1
ATOM 2116 C C . GLN A 1 262 ? 16.367 5.759 -33.215 1.00 64.94 262 GLN A C 1
ATOM 2118 O O . GLN A 1 262 ? 16.335 6.726 -33.971 1.00 64.94 262 GLN A O 1
ATOM 2123 N N . MET A 1 263 ? 17.413 4.939 -33.104 1.00 74.00 263 MET A N 1
ATOM 2124 C CA . MET A 1 263 ? 18.629 5.053 -33.917 1.00 74.00 263 MET A CA 1
ATOM 2125 C C . MET A 1 263 ? 18.440 4.390 -35.286 1.00 74.00 263 MET A C 1
ATOM 2127 O O . MET A 1 263 ? 17.692 3.413 -35.401 1.00 74.00 263 MET A O 1
ATOM 2131 N N . VAL A 1 264 ? 19.136 4.878 -36.318 1.00 79.88 264 VAL A N 1
ATOM 2132 C CA . VAL A 1 264 ? 19.102 4.268 -37.661 1.00 79.88 264 VAL A CA 1
ATOM 2133 C C . VAL A 1 264 ? 19.912 2.979 -37.783 1.00 79.88 264 VAL A C 1
ATOM 2135 O O . VAL A 1 264 ? 19.711 2.244 -38.749 1.00 79.88 264 VAL A O 1
ATOM 2138 N N . ASP A 1 265 ? 20.795 2.695 -36.825 1.00 82.88 265 ASP A N 1
ATOM 2139 C CA . ASP A 1 265 ? 21.576 1.457 -36.752 1.00 82.88 265 ASP A CA 1
ATOM 2140 C C . ASP A 1 265 ? 21.629 0.916 -35.309 1.00 82.88 265 ASP A C 1
ATOM 2142 O O . ASP A 1 265 ? 21.116 1.517 -34.360 1.00 82.88 265 ASP A O 1
ATOM 2146 N N . THR A 1 266 ? 22.240 -0.251 -35.138 1.00 79.50 266 THR A N 1
ATOM 2147 C CA . THR A 1 266 ? 22.465 -0.885 -33.844 1.00 79.50 266 THR A CA 1
ATOM 2148 C C . THR A 1 266 ? 23.312 0.014 -32.938 1.00 79.50 266 THR A C 1
ATOM 2150 O O . THR A 1 266 ? 24.273 0.634 -33.406 1.00 79.50 266 THR A O 1
ATOM 2153 N N . PRO A 1 267 ? 23.049 0.050 -31.619 1.00 75.12 267 PRO A N 1
ATOM 2154 C CA . PRO A 1 267 ? 23.850 0.877 -30.722 1.00 75.12 267 PRO A CA 1
ATOM 2155 C C . PRO A 1 267 ? 25.348 0.520 -30.730 1.00 75.12 267 PRO A C 1
ATOM 2157 O O . PRO A 1 267 ? 26.173 1.405 -30.532 1.00 75.12 267 PRO A O 1
ATOM 2160 N N . LEU A 1 268 ? 25.717 -0.729 -31.057 1.00 78.12 268 LEU A N 1
ATOM 2161 C CA . LEU A 1 268 ? 27.112 -1.153 -31.256 1.00 78.12 268 LEU A CA 1
ATOM 2162 C C . LEU A 1 268 ? 27.763 -0.452 -32.452 1.00 78.12 268 LEU A C 1
ATOM 2164 O O . LEU A 1 268 ? 28.913 -0.023 -32.368 1.00 78.12 268 LEU A O 1
ATOM 2168 N N . ALA A 1 269 ? 27.039 -0.331 -33.565 1.00 84.25 269 ALA A N 1
ATOM 2169 C CA . ALA A 1 269 ? 27.535 0.345 -34.756 1.00 84.25 269 ALA A CA 1
ATOM 2170 C C . ALA A 1 269 ? 27.683 1.857 -34.519 1.00 84.25 269 ALA A C 1
ATOM 2172 O O . ALA A 1 269 ? 28.655 2.462 -34.978 1.00 84.25 269 ALA A O 1
ATOM 2173 N N . ILE A 1 270 ? 26.767 2.454 -33.749 1.00 84.06 270 ILE A N 1
ATOM 2174 C CA . ILE A 1 270 ? 26.865 3.855 -33.321 1.00 84.06 270 ILE A CA 1
ATOM 2175 C C . ILE A 1 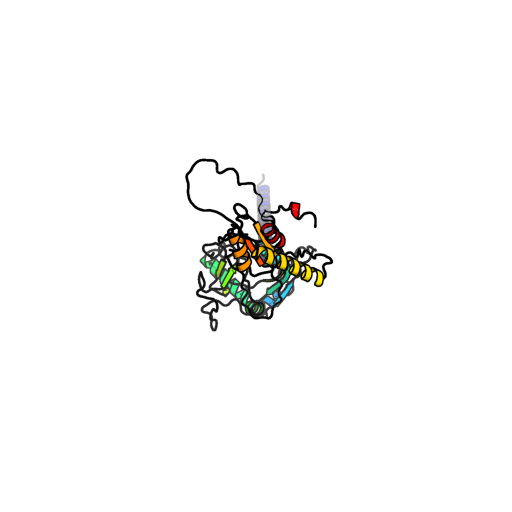270 ? 28.045 4.060 -32.365 1.00 84.06 270 ILE A C 1
ATOM 2177 O O . ILE A 1 270 ? 28.838 4.978 -32.561 1.00 84.06 270 ILE A O 1
ATOM 2181 N N . GLU A 1 271 ? 28.223 3.185 -31.375 1.00 84.38 271 GLU A N 1
ATOM 2182 C CA . GLU A 1 271 ? 29.368 3.214 -30.458 1.00 84.38 271 GLU A CA 1
ATOM 2183 C C . GLU A 1 271 ? 30.700 3.098 -31.211 1.00 84.38 271 GLU A C 1
ATOM 2185 O O . GLU A 1 271 ? 31.632 3.862 -30.943 1.00 84.38 271 GLU A O 1
ATOM 2190 N N . ALA A 1 272 ? 30.799 2.169 -32.165 1.00 88.00 272 ALA A N 1
ATOM 2191 C CA . ALA A 1 272 ? 31.990 1.999 -32.988 1.00 88.00 272 ALA A CA 1
ATOM 2192 C C . ALA A 1 272 ? 32.299 3.270 -33.791 1.00 88.00 272 ALA A C 1
ATOM 2194 O O . ALA A 1 272 ? 33.455 3.695 -33.851 1.00 88.00 272 ALA A O 1
ATOM 2195 N N . LEU A 1 273 ? 31.267 3.910 -34.350 1.00 89.06 273 LEU A N 1
ATOM 2196 C CA . LEU A 1 273 ? 31.402 5.175 -35.062 1.00 89.06 273 LEU A CA 1
ATOM 2197 C C . LEU A 1 273 ? 31.895 6.290 -34.127 1.00 89.06 273 LEU A C 1
ATOM 2199 O O . LEU A 1 273 ? 32.891 6.937 -34.432 1.00 89.06 273 LEU A O 1
ATOM 2203 N N . VAL A 1 274 ? 31.275 6.474 -32.958 1.00 86.19 274 VAL A N 1
ATOM 2204 C CA . VAL A 1 274 ? 31.697 7.480 -31.964 1.00 86.19 274 VAL A CA 1
ATOM 2205 C C . VAL A 1 274 ? 33.158 7.275 -31.550 1.00 86.19 274 VAL A C 1
ATOM 2207 O O . VAL A 1 274 ? 33.933 8.234 -31.537 1.00 86.19 274 VAL A O 1
ATOM 2210 N N . LYS A 1 275 ? 33.563 6.027 -31.280 1.00 86.62 275 LYS A N 1
ATOM 2211 C CA . LYS A 1 275 ? 34.950 5.675 -30.932 1.00 86.62 275 LYS A CA 1
ATOM 2212 C C . LYS A 1 275 ? 35.938 6.007 -32.037 1.00 86.62 275 LYS A C 1
ATOM 2214 O O . LYS A 1 275 ? 36.998 6.571 -31.770 1.00 86.62 275 LYS A O 1
ATOM 2219 N N . ARG A 1 276 ? 35.577 5.700 -33.283 1.00 89.94 276 ARG A N 1
ATOM 2220 C CA . ARG A 1 276 ? 36.407 6.003 -34.452 1.00 89.94 276 ARG A CA 1
ATOM 2221 C C . ARG A 1 276 ? 36.684 7.503 -34.589 1.00 89.94 276 ARG A C 1
ATOM 2223 O O . ARG A 1 276 ? 37.773 7.888 -35.003 1.00 89.94 276 ARG A O 1
ATOM 2230 N N . PHE A 1 277 ? 35.741 8.347 -34.169 1.00 87.81 277 PHE A N 1
ATOM 2231 C CA . PHE A 1 277 ? 35.876 9.806 -34.181 1.00 87.81 277 PHE A CA 1
ATOM 2232 C C . PHE A 1 277 ? 36.396 10.412 -32.859 1.00 87.81 277 PHE A C 1
ATOM 2234 O O . PHE A 1 277 ? 36.222 11.603 -32.588 1.00 87.81 277 PHE A O 1
ATOM 2241 N N . GLY A 1 278 ? 37.086 9.612 -32.038 1.00 84.12 278 GLY A N 1
ATOM 2242 C CA . GLY A 1 278 ? 37.773 10.067 -30.822 1.00 84.12 278 GLY A CA 1
ATOM 2243 C C . GLY A 1 278 ? 36.878 10.221 -29.591 1.00 84.12 278 GLY A C 1
ATOM 2244 O O . GLY A 1 278 ? 37.324 10.762 -28.583 1.00 84.12 278 GLY A O 1
ATOM 2245 N N . GLY A 1 279 ? 35.627 9.767 -29.659 1.00 83.19 279 GLY A N 1
ATOM 2246 C CA . GLY A 1 279 ? 34.748 9.705 -28.498 1.00 83.19 279 GLY A CA 1
ATOM 2247 C C . GLY A 1 279 ? 35.011 8.458 -27.656 1.00 83.19 279 GLY A C 1
ATOM 2248 O O . GLY A 1 279 ? 35.529 7.450 -28.137 1.00 83.19 279 GLY A O 1
ATOM 2249 N N . HIS A 1 280 ? 34.590 8.487 -26.396 1.00 77.81 280 HIS A N 1
ATOM 2250 C CA . HIS A 1 280 ? 34.480 7.282 -25.581 1.00 77.81 280 HIS A CA 1
ATOM 2251 C C . HIS A 1 280 ? 33.040 7.134 -25.103 1.00 77.81 280 HIS A C 1
ATOM 2253 O O . HIS A 1 280 ? 32.355 8.114 -24.814 1.00 77.81 280 HIS A O 1
ATOM 2259 N N . VAL A 1 281 ? 32.576 5.889 -25.052 1.00 71.19 281 VAL A N 1
ATOM 2260 C CA . VAL A 1 281 ? 31.289 5.554 -24.449 1.00 71.19 281 VAL A CA 1
ATOM 2261 C C . VAL A 1 281 ? 31.575 5.140 -23.017 1.00 71.19 281 VAL A C 1
ATOM 2263 O O . VAL A 1 281 ? 32.243 4.129 -22.784 1.00 71.19 281 VAL A O 1
ATOM 2266 N N . CYS A 1 282 ? 31.127 5.945 -22.057 1.00 61.31 282 CYS A N 1
ATOM 2267 C CA . CYS A 1 282 ? 31.251 5.598 -20.651 1.00 61.31 282 CYS A CA 1
ATOM 2268 C C . CYS A 1 282 ? 30.492 4.313 -20.359 1.00 61.31 282 CYS A C 1
ATOM 2270 O O . CYS A 1 282 ? 29.279 4.227 -20.529 1.00 61.31 282 CYS A O 1
ATOM 2272 N N . LYS A 1 283 ? 31.235 3.321 -19.873 1.00 55.38 283 LYS A N 1
ATOM 2273 C CA . LYS A 1 283 ? 30.680 2.050 -19.408 1.00 55.38 283 LYS A CA 1
ATOM 2274 C C . LYS A 1 283 ? 30.198 2.112 -17.957 1.00 55.38 283 LYS A C 1
ATOM 2276 O O . LYS A 1 283 ? 29.570 1.167 -17.485 1.00 55.38 283 LYS A O 1
ATOM 2281 N N . ASN A 1 284 ? 30.506 3.207 -17.261 1.00 42.44 284 ASN A N 1
ATOM 2282 C CA . ASN A 1 284 ? 30.203 3.374 -15.850 1.00 42.44 284 ASN A CA 1
ATOM 2283 C C . ASN A 1 284 ? 28.788 3.923 -15.688 1.00 42.44 284 ASN A C 1
ATOM 2285 O O . ASN A 1 284 ? 28.480 5.026 -16.143 1.00 42.44 284 ASN A O 1
ATOM 2289 N N . ALA A 1 285 ? 27.949 3.118 -15.037 1.00 40.16 285 ALA A N 1
ATOM 2290 C CA . ALA A 1 285 ? 26.600 3.463 -14.630 1.00 40.16 285 ALA A CA 1
ATOM 2291 C C . ALA A 1 285 ? 26.620 4.784 -13.854 1.00 40.16 285 ALA A C 1
ATOM 2293 O O . ALA A 1 285 ? 27.113 4.847 -12.728 1.00 40.16 285 ALA A O 1
ATOM 2294 N N . VAL A 1 286 ? 26.080 5.848 -14.445 1.00 38.69 286 VAL A N 1
ATOM 2295 C CA . VAL A 1 286 ? 25.679 7.006 -13.647 1.00 38.69 286 VAL A CA 1
ATOM 2296 C C . VAL A 1 286 ? 24.363 6.597 -12.990 1.00 38.69 286 VAL A C 1
ATOM 2298 O O . VAL A 1 286 ? 23.440 6.218 -13.718 1.00 38.69 286 VAL A O 1
ATOM 2301 N N . PRO A 1 287 ? 24.245 6.611 -11.653 1.00 35.09 287 PRO A N 1
ATOM 2302 C CA . PRO A 1 287 ? 22.979 6.330 -11.001 1.00 35.09 287 PRO A CA 1
ATOM 2303 C C . PRO A 1 287 ? 22.019 7.475 -11.324 1.00 35.09 287 PRO A C 1
ATOM 2305 O O . PRO A 1 287 ? 21.983 8.501 -10.651 1.00 35.09 287 PRO A O 1
ATOM 2308 N N . PHE A 1 288 ? 21.233 7.304 -12.381 1.00 35.94 288 PHE A N 1
ATOM 2309 C CA . PHE A 1 288 ? 20.072 8.138 -12.636 1.00 35.94 288 PHE A CA 1
ATOM 2310 C C . PHE A 1 288 ? 18.909 7.572 -11.810 1.00 35.94 288 PHE A C 1
ATOM 2312 O O . PHE A 1 288 ? 18.134 6.748 -12.278 1.00 35.94 288 PHE A O 1
ATOM 2319 N N . GLY A 1 289 ? 18.833 7.990 -10.542 1.00 36.94 289 GLY A N 1
ATOM 2320 C CA . GLY A 1 289 ? 17.647 7.821 -9.694 1.00 36.94 289 GLY A CA 1
ATOM 2321 C C . GLY A 1 289 ? 17.280 6.378 -9.335 1.00 36.94 289 GLY A C 1
ATOM 2322 O O . GLY A 1 289 ? 16.215 5.903 -9.712 1.00 36.94 289 GLY A O 1
ATOM 2323 N N . GLY A 1 290 ? 18.135 5.682 -8.580 1.00 34.28 290 GLY A N 1
ATOM 2324 C CA . GLY A 1 290 ? 17.761 4.432 -7.895 1.00 34.28 290 GLY A CA 1
ATOM 2325 C C . GLY A 1 290 ? 17.649 3.182 -8.774 1.00 34.28 290 GLY A C 1
ATOM 2326 O O . GLY A 1 290 ? 17.593 2.083 -8.237 1.00 34.28 290 GLY A O 1
ATOM 2327 N N . THR A 1 291 ? 17.711 3.317 -10.100 1.00 33.44 291 THR A N 1
ATOM 2328 C CA . THR A 1 291 ? 17.902 2.181 -11.009 1.00 33.44 291 THR A CA 1
ATOM 2329 C C . THR A 1 291 ? 19.356 2.174 -11.460 1.00 33.44 291 THR A C 1
ATOM 2331 O O . THR A 1 291 ? 19.834 3.138 -12.062 1.00 33.44 291 THR A O 1
ATOM 2334 N N . VAL A 1 292 ? 20.086 1.097 -11.166 1.00 31.28 292 VAL A N 1
ATOM 2335 C CA . VAL A 1 292 ? 21.389 0.868 -11.793 1.00 31.28 292 VAL A CA 1
ATOM 2336 C C . VAL A 1 292 ? 21.110 0.656 -13.279 1.00 31.28 292 VAL A C 1
ATOM 2338 O O . VAL A 1 292 ? 20.654 -0.415 -13.675 1.00 31.28 292 VAL A O 1
ATOM 2341 N N . MET A 1 293 ? 21.362 1.673 -14.107 1.00 35.19 293 MET A N 1
ATOM 2342 C CA . MET A 1 293 ? 21.520 1.472 -15.545 1.00 35.19 293 MET A CA 1
ATOM 2343 C C . MET A 1 293 ? 22.808 0.676 -15.738 1.00 35.19 293 MET A C 1
ATOM 2345 O O . MET A 1 293 ? 23.883 1.227 -15.969 1.00 35.19 293 MET A O 1
ATOM 2349 N N . THR A 1 294 ? 22.703 -0.639 -15.549 1.00 29.97 294 THR A N 1
ATOM 2350 C CA . THR A 1 294 ? 23.708 -1.564 -16.043 1.00 29.97 294 THR A CA 1
ATOM 2351 C C . THR A 1 294 ? 23.803 -1.330 -17.538 1.00 29.97 294 THR A C 1
ATOM 2353 O O . THR A 1 294 ? 22.806 -1.131 -18.232 1.00 29.97 294 THR A O 1
ATOM 2356 N N . THR A 1 295 ? 25.033 -1.270 -18.018 1.00 40.28 295 THR A N 1
ATOM 2357 C CA . THR A 1 295 ? 25.370 -1.206 -19.429 1.00 40.28 295 THR A CA 1
ATOM 2358 C C . THR A 1 295 ? 24.729 -2.381 -20.156 1.00 40.28 295 THR A C 1
ATOM 2360 O O . THR A 1 295 ? 25.282 -3.470 -20.248 1.00 40.28 295 THR A O 1
ATOM 2363 N N . GLY A 1 296 ? 23.536 -2.140 -20.677 1.00 32.22 296 GLY A N 1
ATOM 2364 C CA . GLY A 1 296 ? 22.871 -2.971 -21.647 1.00 32.22 296 GLY A CA 1
ATOM 2365 C C . GLY A 1 296 ? 22.614 -2.110 -22.865 1.00 32.22 296 GLY A C 1
ATOM 2366 O O . GLY A 1 296 ? 21.725 -1.264 -22.866 1.00 32.22 296 GLY A O 1
ATOM 2367 N N . LEU A 1 297 ? 23.326 -2.394 -23.952 1.00 37.53 297 LEU A N 1
ATOM 2368 C CA . LEU A 1 297 ? 22.590 -2.567 -25.195 1.00 37.53 297 LEU A CA 1
ATOM 2369 C C . LEU A 1 297 ? 21.380 -3.443 -24.857 1.00 37.53 297 LEU A C 1
ATOM 2371 O O . LEU A 1 297 ? 21.557 -4.629 -24.577 1.00 37.53 297 LEU A O 1
ATOM 2375 N N . PHE A 1 298 ? 20.181 -2.869 -24.790 1.00 30.64 298 PHE A N 1
ATOM 2376 C CA . PHE A 1 298 ? 18.976 -3.671 -24.635 1.00 30.64 298 PHE A CA 1
ATOM 2377 C C . PHE A 1 298 ? 18.816 -4.518 -25.903 1.00 30.64 298 PHE A C 1
ATOM 2379 O O . PHE A 1 298 ? 18.239 -4.086 -26.896 1.00 30.64 298 PHE A O 1
ATOM 2386 N N . PHE A 1 299 ? 19.339 -5.744 -25.874 1.00 32.50 299 PHE A N 1
ATOM 2387 C CA . PHE A 1 299 ? 18.805 -6.841 -26.665 1.00 32.50 299 PHE A CA 1
ATOM 2388 C C . PHE A 1 299 ? 17.559 -7.328 -25.932 1.00 32.50 299 PHE A C 1
ATOM 2390 O O . PHE A 1 299 ? 17.652 -8.137 -25.011 1.00 32.50 299 PHE A O 1
ATOM 2397 N N . ASN A 1 300 ? 16.381 -6.860 -26.339 1.00 30.89 300 ASN A N 1
ATOM 2398 C CA . ASN A 1 300 ? 15.165 -7.611 -26.042 1.00 30.89 300 ASN A CA 1
ATOM 2399 C C . ASN A 1 300 ? 15.164 -8.868 -26.921 1.00 30.89 300 ASN A C 1
ATOM 2401 O O . ASN A 1 300 ? 14.592 -8.898 -28.007 1.00 30.89 300 ASN A O 1
ATOM 2405 N N . GLY A 1 301 ? 15.848 -9.911 -26.455 1.00 30.33 301 GLY A N 1
ATOM 2406 C CA . GLY A 1 301 ? 15.619 -11.277 -26.902 1.00 30.33 301 GLY A CA 1
ATOM 2407 C C . GLY A 1 301 ? 14.349 -11.815 -26.247 1.00 30.33 301 GLY A C 1
ATOM 2408 O O . GLY A 1 301 ? 14.437 -12.511 -25.246 1.00 30.33 301 GLY A O 1
ATOM 2409 N N . TYR A 1 302 ? 13.178 -11.479 -26.793 1.00 29.55 302 TYR A N 1
ATOM 2410 C CA . TYR A 1 302 ? 11.902 -12.152 -26.514 1.00 29.55 302 TYR A CA 1
ATOM 2411 C C . TYR A 1 302 ? 11.082 -12.260 -27.818 1.00 29.55 302 TYR A C 1
ATOM 2413 O O . TYR A 1 302 ? 11.278 -11.463 -28.739 1.00 29.55 302 TYR A O 1
ATOM 2421 N N . PRO A 1 303 ? 10.219 -13.283 -27.959 1.00 30.31 303 PRO A N 1
ATOM 2422 C CA . PRO A 1 303 ? 9.756 -13.774 -29.251 1.00 30.31 303 PRO A CA 1
ATOM 2423 C C . PRO A 1 303 ? 8.774 -12.812 -29.935 1.00 30.31 303 PRO A C 1
ATOM 2425 O O . PRO A 1 303 ? 7.668 -12.593 -29.453 1.00 30.31 303 PRO A O 1
ATOM 2428 N N . ALA A 1 304 ? 9.200 -12.277 -31.083 1.00 33.94 304 ALA A N 1
ATOM 2429 C CA . ALA A 1 304 ? 8.468 -11.920 -32.313 1.00 33.94 304 ALA A CA 1
ATOM 2430 C C . ALA A 1 304 ? 7.032 -11.323 -32.287 1.00 33.94 304 ALA A C 1
ATOM 2432 O O . ALA A 1 304 ? 6.442 -11.213 -33.358 1.00 33.94 304 ALA A O 1
ATOM 2433 N N . THR A 1 305 ? 6.435 -10.917 -31.160 1.00 34.19 305 THR A N 1
ATOM 2434 C CA . THR A 1 305 ? 4.987 -10.588 -31.121 1.00 34.19 305 THR A CA 1
ATOM 2435 C C . THR A 1 305 ? 4.574 -9.341 -30.324 1.00 34.19 305 THR A C 1
ATOM 2437 O O . THR A 1 305 ? 3.390 -9.161 -30.059 1.00 34.19 305 THR A O 1
ATOM 2440 N N . VAL A 1 306 ? 5.484 -8.406 -30.020 1.00 31.80 306 VAL A N 1
ATOM 2441 C CA . VAL A 1 306 ? 5.130 -7.094 -29.417 1.00 31.80 306 VAL A CA 1
ATOM 2442 C C . VAL A 1 306 ? 5.689 -5.937 -30.269 1.00 31.80 306 VAL A C 1
ATOM 2444 O O . VAL A 1 306 ? 6.782 -6.087 -30.818 1.00 31.80 306 VAL A O 1
ATOM 2447 N N . PRO A 1 307 ? 4.958 -4.815 -30.459 1.00 33.44 307 PRO A N 1
ATOM 2448 C CA . PRO A 1 307 ? 5.278 -3.825 -31.483 1.00 33.44 307 PRO A CA 1
ATOM 2449 C C . PRO A 1 307 ? 6.491 -2.942 -31.137 1.00 33.44 307 PRO A C 1
ATOM 2451 O O . PRO A 1 307 ? 6.799 -2.664 -29.981 1.00 33.44 307 PRO A O 1
ATOM 2454 N N . PHE A 1 308 ? 7.161 -2.519 -32.207 1.00 37.72 308 PHE A N 1
ATOM 2455 C CA . PHE A 1 308 ? 8.500 -1.932 -32.355 1.00 37.72 308 PHE A CA 1
ATOM 2456 C C . PHE A 1 308 ? 8.716 -0.501 -31.789 1.00 37.72 308 PHE A C 1
ATOM 2458 O O . PHE A 1 308 ? 9.415 0.289 -32.416 1.00 37.72 308 PHE A O 1
ATOM 2465 N N . ASP A 1 309 ? 8.179 -0.143 -30.616 1.00 35.12 309 ASP A N 1
ATOM 2466 C CA . ASP A 1 309 ? 8.131 1.269 -30.167 1.00 35.12 309 ASP A CA 1
ATOM 2467 C C . ASP A 1 309 ? 8.829 1.574 -28.816 1.00 35.12 309 ASP A C 1
ATOM 2469 O O . ASP A 1 309 ? 8.315 2.346 -28.007 1.00 35.12 309 ASP A O 1
ATOM 2473 N N . ALA A 1 310 ? 10.017 1.016 -28.548 1.00 34.81 310 ALA A N 1
ATOM 2474 C CA . ALA A 1 310 ? 10.860 1.458 -27.423 1.00 34.81 310 ALA A CA 1
ATOM 2475 C C . ALA A 1 310 ? 12.044 2.321 -27.923 1.00 34.81 310 ALA A C 1
ATOM 2477 O O . ALA A 1 310 ? 12.758 1.888 -28.831 1.00 34.81 310 ALA A O 1
ATOM 2478 N N . PRO A 1 311 ? 12.289 3.527 -27.370 1.00 36.78 311 PRO A N 1
ATOM 2479 C CA . PRO A 1 311 ? 13.441 4.341 -27.750 1.00 36.78 311 PRO A CA 1
ATOM 2480 C C . PRO A 1 311 ? 14.744 3.709 -27.241 1.00 36.78 311 PRO A C 1
ATOM 2482 O O . PRO A 1 311 ? 14.856 3.350 -26.071 1.00 36.78 311 PRO A O 1
ATOM 2485 N N . ASN A 1 312 ? 15.752 3.619 -28.110 1.00 37.50 312 ASN A N 1
ATOM 2486 C CA . ASN A 1 312 ? 17.107 3.258 -27.704 1.00 37.50 312 ASN A CA 1
ATOM 2487 C C . ASN A 1 312 ? 17.769 4.488 -27.053 1.00 37.50 312 ASN A C 1
ATOM 2489 O O . ASN A 1 312 ? 17.667 5.608 -27.553 1.00 37.50 312 ASN A O 1
ATOM 2493 N N . ILE A 1 313 ? 18.452 4.310 -25.925 1.00 39.06 313 ILE A N 1
ATOM 2494 C CA . ILE A 1 313 ? 19.180 5.398 -25.257 1.00 39.06 313 ILE A CA 1
ATOM 2495 C C . ILE A 1 313 ? 20.669 5.064 -25.304 1.00 39.06 313 ILE A C 1
ATOM 2497 O O . ILE A 1 313 ? 21.076 3.997 -24.850 1.00 39.06 313 ILE A O 1
ATOM 2501 N N . ILE A 1 314 ? 21.481 5.973 -25.849 1.00 46.84 314 ILE A N 1
ATOM 2502 C CA . ILE A 1 314 ? 22.946 5.877 -25.821 1.00 46.84 314 ILE A CA 1
ATOM 2503 C C . ILE A 1 314 ? 23.469 7.080 -25.040 1.00 46.84 314 ILE A C 1
ATOM 2505 O O . ILE A 1 314 ? 23.385 8.223 -25.493 1.00 46.84 314 ILE A O 1
ATOM 2509 N N . ILE A 1 315 ? 24.027 6.819 -23.859 1.00 43.53 315 ILE A N 1
ATOM 2510 C CA . ILE A 1 315 ? 24.692 7.835 -23.040 1.00 43.53 315 ILE A CA 1
ATOM 2511 C C . ILE A 1 315 ? 26.196 7.726 -23.290 1.00 43.53 315 ILE A C 1
ATOM 2513 O O . ILE A 1 315 ? 26.829 6.755 -22.883 1.00 43.53 315 ILE A O 1
ATOM 2517 N N . CYS A 1 316 ? 26.781 8.730 -23.941 1.00 41.66 316 CYS A N 1
ATOM 2518 C CA . CYS A 1 316 ? 28.227 8.837 -24.102 1.00 41.66 316 CYS A CA 1
ATOM 2519 C C . CYS A 1 316 ? 28.764 9.831 -23.064 1.00 41.66 316 CYS A C 1
ATOM 2521 O O . CYS A 1 316 ? 28.540 11.036 -23.160 1.00 41.66 316 CYS A O 1
ATOM 2523 N N . SER A 1 317 ? 29.490 9.357 -22.054 1.00 34.72 317 SER A N 1
ATOM 2524 C CA . SER A 1 317 ? 30.342 10.237 -21.246 1.00 34.72 317 SER A CA 1
ATOM 2525 C C . SER A 1 317 ? 31.803 9.789 -21.315 1.00 34.72 317 SER A C 1
ATOM 2527 O O . SER A 1 317 ? 32.101 8.683 -21.759 1.00 34.72 317 SER A O 1
ATOM 2529 N N . ILE A 1 318 ? 32.718 10.684 -20.948 1.00 30.59 318 ILE A N 1
ATOM 2530 C CA . ILE A 1 318 ? 34.157 10.423 -20.849 1.00 30.59 318 ILE A CA 1
ATOM 2531 C C . ILE A 1 318 ? 34.624 10.983 -19.501 1.00 30.59 318 ILE A C 1
ATOM 2533 O O . ILE A 1 318 ? 34.367 12.156 -19.230 1.00 30.59 318 ILE A O 1
ATOM 2537 N N . THR A 1 319 ? 35.303 10.161 -18.699 1.00 30.16 319 THR A N 1
ATOM 2538 C CA . THR A 1 319 ? 36.264 10.506 -17.618 1.00 30.16 319 THR A CA 1
ATOM 2539 C C . THR A 1 319 ? 36.963 9.192 -17.238 1.00 30.16 319 THR A C 1
ATOM 2541 O O . THR A 1 319 ? 36.260 8.194 -17.109 1.00 30.16 319 THR A O 1
ATOM 2544 N N . GLU A 1 320 ? 38.273 9.034 -17.051 1.00 33.16 320 GLU A N 1
ATOM 2545 C CA . GLU A 1 320 ? 39.491 9.864 -17.042 1.00 33.16 320 GLU A CA 1
ATOM 2546 C C . GLU A 1 320 ? 40.673 8.880 -17.265 1.00 33.16 320 GLU A C 1
ATOM 2548 O O . GLU A 1 320 ? 40.527 7.695 -16.958 1.00 33.16 320 GLU A O 1
ATOM 2553 N N . TYR A 1 321 ? 41.824 9.325 -17.787 1.00 26.19 321 TYR A N 1
ATOM 2554 C CA . TYR A 1 321 ? 43.070 8.539 -17.753 1.00 26.19 321 TYR A CA 1
ATOM 2555 C C . TYR A 1 321 ? 43.935 9.070 -16.605 1.00 26.19 321 TYR A C 1
ATOM 2557 O O . TYR A 1 321 ? 44.214 10.267 -16.543 1.00 26.19 321 TYR A O 1
ATOM 2565 N N . GLU A 1 322 ? 44.340 8.181 -15.701 1.00 37.56 322 GLU A N 1
ATOM 2566 C CA . GLU A 1 322 ? 45.300 8.459 -14.635 1.00 37.56 322 GLU A CA 1
ATOM 2567 C C . GLU A 1 322 ? 46.665 8.824 -15.234 1.00 37.56 322 GLU A C 1
ATOM 2569 O O . GLU A 1 322 ? 47.253 8.019 -15.957 1.00 37.56 322 GLU A O 1
ATOM 2574 N N . ALA A 1 323 ? 47.153 10.032 -14.935 1.00 32.44 323 ALA A N 1
ATOM 2575 C CA . ALA A 1 323 ? 48.519 10.330 -14.477 1.00 32.44 323 ALA A CA 1
ATOM 2576 C C . ALA A 1 323 ? 48.881 11.807 -14.736 1.00 32.44 323 ALA A C 1
ATOM 2578 O O . ALA A 1 323 ? 49.097 12.193 -15.881 1.00 32.44 323 ALA A O 1
ATOM 2579 N N . ALA A 1 324 ? 48.991 12.604 -13.662 1.00 27.34 324 ALA A N 1
ATOM 2580 C CA . ALA A 1 324 ? 50.157 13.445 -13.327 1.00 27.34 324 ALA A CA 1
ATOM 2581 C C . ALA A 1 324 ? 49.794 14.620 -12.386 1.00 27.34 324 ALA A C 1
ATOM 2583 O O . ALA A 1 324 ? 49.429 15.704 -12.822 1.00 27.34 324 ALA A O 1
ATOM 2584 N N . THR A 1 325 ? 50.051 14.388 -11.093 1.00 27.47 325 THR A N 1
ATOM 2585 C CA . THR A 1 325 ? 50.505 15.332 -10.040 1.00 27.47 325 THR A CA 1
ATOM 2586 C C . THR A 1 325 ? 49.623 16.490 -9.521 1.00 27.47 325 THR A C 1
ATOM 2588 O O . THR A 1 325 ? 48.774 17.020 -10.226 1.00 27.47 325 THR A O 1
ATOM 2591 N N . PRO A 1 326 ? 49.810 16.858 -8.228 1.00 40.75 326 PRO A N 1
ATOM 2592 C CA . PRO A 1 326 ? 48.846 17.600 -7.423 1.00 40.75 326 PRO A CA 1
ATOM 2593 C C . PRO A 1 326 ? 49.103 19.114 -7.424 1.00 40.75 326 PRO A C 1
ATOM 2595 O O . PRO A 1 326 ? 50.214 19.569 -7.674 1.00 40.75 326 PRO A O 1
ATOM 2598 N N . SER A 1 327 ? 48.081 19.864 -7.001 1.00 33.78 327 SER A N 1
ATOM 2599 C CA . SER A 1 327 ? 48.057 21.314 -6.737 1.00 33.78 327 SER A CA 1
ATOM 2600 C C . SER A 1 327 ? 47.770 22.233 -7.932 1.00 33.78 327 SER A C 1
ATOM 2602 O O . SER A 1 327 ? 48.642 22.922 -8.437 1.00 33.78 327 SER A O 1
ATOM 2604 N N . THR A 1 328 ? 46.496 22.332 -8.325 1.00 24.94 328 THR A N 1
ATOM 2605 C CA . THR A 1 328 ? 45.771 23.621 -8.370 1.00 24.94 328 THR A CA 1
ATOM 2606 C C . THR A 1 328 ? 44.265 23.374 -8.535 1.00 24.94 328 THR A C 1
ATOM 2608 O O . THR A 1 328 ? 43.827 22.681 -9.441 1.00 24.94 328 THR A O 1
ATOM 2611 N N . GLU A 1 329 ? 43.494 23.911 -7.589 1.00 27.00 329 GLU A N 1
ATOM 2612 C CA . GLU A 1 329 ? 42.076 24.295 -7.682 1.00 27.00 329 GLU A CA 1
ATOM 2613 C C . GLU A 1 329 ? 41.046 23.342 -8.314 1.00 27.00 329 GLU A C 1
ATOM 2615 O O . GLU A 1 329 ? 40.517 23.512 -9.411 1.00 27.00 329 GLU A O 1
ATOM 2620 N N . LEU A 1 330 ? 40.588 22.440 -7.452 1.00 28.38 330 LEU A N 1
ATOM 2621 C CA . LEU A 1 330 ? 39.270 21.821 -7.473 1.00 28.38 330 LEU A CA 1
ATOM 2622 C C . LEU A 1 330 ? 38.164 22.858 -7.133 1.00 28.38 330 LEU A C 1
ATOM 2624 O O . LEU A 1 330 ? 37.597 22.798 -6.045 1.00 28.38 330 LEU A O 1
ATOM 2628 N N . GLN A 1 331 ? 37.854 23.829 -8.009 1.00 25.09 331 GLN A N 1
ATOM 2629 C CA . GLN A 1 331 ? 36.711 24.755 -7.796 1.00 25.09 331 GLN A CA 1
ATOM 2630 C C . GLN A 1 331 ? 35.899 25.194 -9.038 1.00 25.09 331 GLN A C 1
ATOM 2632 O O . GLN A 1 331 ? 34.973 25.986 -8.890 1.00 25.09 331 GLN A O 1
ATOM 2637 N N . ALA A 1 332 ? 36.111 24.642 -10.239 1.00 24.75 332 ALA A N 1
ATOM 2638 C CA . ALA A 1 332 ? 35.424 25.151 -11.443 1.00 24.75 332 ALA A CA 1
ATOM 2639 C C . ALA A 1 332 ? 34.212 24.347 -11.979 1.00 24.75 332 ALA A C 1
ATOM 2641 O O . ALA A 1 332 ? 33.589 24.792 -12.936 1.00 24.75 332 ALA A O 1
ATOM 2642 N N . TYR A 1 333 ? 33.806 23.209 -11.396 1.00 26.61 333 TYR A N 1
ATOM 2643 C CA . TYR A 1 333 ? 32.765 22.352 -12.014 1.00 26.61 333 TYR A CA 1
ATOM 2644 C C . TYR A 1 333 ? 31.531 22.056 -11.150 1.00 26.61 333 TYR A C 1
ATOM 2646 O O . TYR A 1 333 ? 30.918 20.999 -11.271 1.00 26.61 333 TYR A O 1
ATOM 2654 N N . LYS A 1 334 ? 31.104 23.011 -10.313 1.00 28.36 334 LYS A N 1
ATOM 2655 C CA . LYS A 1 334 ? 29.803 22.929 -9.616 1.00 28.36 334 LYS A CA 1
ATOM 2656 C C . LYS A 1 334 ? 28.604 23.489 -10.400 1.00 28.36 334 LYS A C 1
ATOM 2658 O O . LYS A 1 334 ? 27.489 23.294 -9.941 1.00 28.36 334 LYS A O 1
ATOM 2663 N N . ASN A 1 335 ? 28.798 24.103 -11.576 1.00 31.16 335 ASN A N 1
ATOM 2664 C CA . ASN A 1 335 ? 27.725 24.832 -12.282 1.00 31.16 335 ASN A CA 1
ATOM 2665 C C . ASN A 1 335 ? 27.534 24.504 -13.780 1.00 31.16 335 ASN A C 1
ATOM 2667 O O . ASN A 1 335 ? 26.813 25.232 -14.461 1.00 31.16 335 ASN A O 1
ATOM 2671 N N . MET A 1 336 ? 28.104 23.424 -14.329 1.00 30.19 336 MET A N 1
ATOM 2672 C CA . MET A 1 336 ? 27.698 22.994 -15.677 1.00 30.19 336 MET A CA 1
ATOM 2673 C C . MET A 1 336 ? 26.447 22.121 -15.595 1.00 30.19 336 MET A C 1
ATOM 2675 O O . MET A 1 336 ? 26.511 20.924 -15.319 1.00 30.19 336 MET A O 1
ATOM 2679 N N . ASN A 1 337 ? 25.310 22.777 -15.830 1.00 34.41 337 ASN A N 1
ATOM 2680 C CA . ASN A 1 337 ? 24.026 22.180 -16.171 1.00 34.41 337 ASN A CA 1
ATOM 2681 C C . ASN A 1 337 ? 24.217 21.011 -17.146 1.00 34.41 337 ASN A C 1
ATOM 2683 O O . ASN A 1 337 ? 24.726 21.170 -18.256 1.00 34.41 337 ASN A O 1
ATOM 2687 N N . TYR A 1 338 ? 23.824 19.827 -16.701 1.00 38.16 338 TYR A N 1
ATOM 2688 C CA . TYR A 1 338 ? 23.905 18.598 -17.466 1.00 38.16 338 TYR A CA 1
ATOM 2689 C C . TYR A 1 338 ? 22.760 18.499 -18.499 1.00 38.16 338 TYR A C 1
ATOM 2691 O O . TYR A 1 338 ? 21.601 18.747 -18.177 1.00 38.16 338 TYR A O 1
ATOM 2699 N N . HIS A 1 339 ? 23.133 18.025 -19.697 1.00 42.97 339 HIS A N 1
ATOM 2700 C CA . HIS A 1 339 ? 22.331 17.376 -20.753 1.00 42.97 339 HIS A CA 1
ATOM 2701 C C . HIS A 1 339 ? 21.542 18.253 -21.744 1.00 42.97 339 HIS A C 1
ATOM 2703 O O . HIS A 1 339 ? 20.328 18.403 -21.649 1.00 42.97 339 HIS A O 1
ATOM 2709 N N . ALA A 1 340 ? 22.210 18.686 -22.818 1.00 47.09 340 ALA A N 1
ATOM 2710 C CA . ALA A 1 340 ? 21.526 18.863 -24.097 1.00 47.09 340 ALA A CA 1
ATOM 2711 C C . ALA A 1 340 ? 21.267 17.478 -24.722 1.00 47.09 340 ALA A C 1
ATOM 2713 O O . ALA A 1 340 ? 22.195 16.682 -24.893 1.00 47.09 340 ALA A O 1
ATOM 2714 N N . PHE A 1 341 ? 20.003 17.175 -25.021 1.00 51.78 341 PHE A N 1
ATOM 2715 C CA . PHE A 1 341 ? 19.619 15.990 -25.784 1.00 51.78 341 PHE A CA 1
ATOM 2716 C C . PHE A 1 341 ? 19.751 16.304 -27.269 1.00 51.78 341 PHE A C 1
ATOM 2718 O O . PHE A 1 341 ? 19.048 17.173 -27.785 1.00 51.78 341 PHE A O 1
ATOM 2725 N N . TYR A 1 342 ? 20.651 15.606 -27.955 1.00 58.28 342 TYR A N 1
ATOM 2726 C CA . TYR A 1 342 ? 20.877 15.821 -29.380 1.00 58.28 342 TYR A CA 1
ATOM 2727 C C . TYR A 1 342 ? 20.103 14.799 -30.211 1.00 58.28 342 TYR A C 1
ATOM 2729 O O . TYR A 1 342 ? 19.955 13.635 -29.830 1.00 58.28 342 TYR A O 1
ATOM 2737 N N . ARG A 1 343 ? 19.611 15.242 -31.371 1.00 70.00 343 ARG A N 1
ATOM 2738 C CA . ARG A 1 343 ? 19.055 14.355 -32.397 1.00 70.00 343 ARG A CA 1
ATOM 2739 C C . ARG A 1 343 ? 20.186 13.566 -33.068 1.00 70.00 343 ARG A C 1
ATOM 2741 O O . ARG A 1 343 ? 21.324 14.011 -33.109 1.00 70.00 343 ARG A O 1
ATOM 2748 N N . GLU A 1 344 ? 19.882 12.400 -33.625 1.00 75.50 344 GLU A N 1
ATOM 2749 C CA . GLU A 1 344 ? 20.889 11.535 -34.258 1.00 75.50 344 GLU A CA 1
ATOM 2750 C C . GLU A 1 344 ? 21.557 12.174 -35.500 1.00 75.50 344 GLU A C 1
ATOM 2752 O O . GLU A 1 344 ? 22.723 11.914 -35.785 1.00 75.50 344 GLU A O 1
ATOM 2757 N N . ASP A 1 345 ? 20.857 13.063 -36.216 1.00 78.25 345 ASP A N 1
ATOM 2758 C CA . ASP A 1 345 ? 21.412 13.817 -37.351 1.00 78.25 345 ASP A CA 1
ATOM 2759 C C . ASP A 1 345 ? 22.568 14.741 -36.938 1.00 78.25 345 ASP A C 1
ATOM 2761 O O . ASP A 1 345 ? 23.540 14.858 -37.682 1.00 78.25 345 ASP A O 1
ATOM 2765 N N . PHE A 1 346 ? 22.530 15.284 -35.718 1.00 81.50 346 PHE A N 1
ATOM 2766 C CA . PHE A 1 346 ? 23.623 16.064 -35.131 1.00 81.50 346 PHE A CA 1
ATOM 2767 C C . PHE A 1 346 ? 24.957 15.308 -35.123 1.00 81.50 346 PHE A C 1
ATOM 2769 O O . PHE A 1 346 ? 25.998 15.871 -35.481 1.00 81.50 346 PHE A O 1
ATOM 2776 N N . LEU A 1 347 ? 24.926 14.027 -34.731 1.00 82.50 347 LEU A N 1
ATOM 2777 C CA . LEU A 1 347 ? 26.114 13.174 -34.674 1.00 82.50 347 LEU A CA 1
ATOM 2778 C C . LEU A 1 347 ? 26.741 13.042 -36.060 1.00 82.50 347 LEU A C 1
ATOM 2780 O O . LEU A 1 347 ? 27.948 13.219 -36.229 1.00 82.50 347 LEU A O 1
ATOM 2784 N N . TYR A 1 348 ? 25.914 12.719 -37.051 1.00 86.19 348 TYR A N 1
ATOM 2785 C CA . TYR A 1 348 ? 26.384 12.419 -38.396 1.00 86.19 348 TYR A CA 1
ATOM 2786 C C . TYR A 1 348 ? 26.860 13.655 -39.132 1.00 86.19 348 TYR A C 1
ATOM 2788 O O . TYR A 1 348 ? 27.898 13.598 -39.783 1.00 86.19 348 TYR A O 1
ATOM 2796 N N . ASP A 1 349 ? 26.160 14.771 -38.990 1.00 84.69 349 ASP A N 1
ATOM 2797 C CA . ASP A 1 349 ? 26.582 16.029 -39.588 1.00 84.69 349 ASP A CA 1
ATOM 2798 C C . ASP A 1 349 ? 27.908 16.513 -38.998 1.00 84.69 349 ASP A C 1
ATOM 2800 O O . ASP A 1 349 ? 28.802 16.879 -39.758 1.00 84.69 349 ASP A O 1
ATOM 2804 N N . SER A 1 350 ? 28.088 16.419 -37.673 1.00 82.69 350 SER A N 1
ATOM 2805 C CA . SER A 1 350 ? 29.362 16.779 -37.035 1.00 82.69 350 SER A CA 1
ATOM 2806 C C . SER A 1 350 ? 30.520 15.929 -37.571 1.00 82.69 350 SER A C 1
ATOM 2808 O O . SER A 1 350 ? 31.617 16.430 -37.824 1.00 82.69 350 SER A O 1
ATOM 2810 N N . ILE A 1 351 ? 30.267 14.636 -37.808 1.00 85.38 351 ILE A N 1
ATOM 2811 C CA . ILE A 1 351 ? 31.232 13.726 -38.436 1.00 85.38 351 ILE A CA 1
ATOM 2812 C C . ILE A 1 351 ? 31.549 14.147 -39.870 1.00 85.38 351 ILE A C 1
ATOM 2814 O O . ILE A 1 351 ? 32.722 14.280 -40.221 1.00 85.38 351 ILE A O 1
ATOM 2818 N N . ILE A 1 352 ? 30.517 14.331 -40.694 1.00 87.44 352 ILE A N 1
ATOM 2819 C CA . ILE A 1 352 ? 30.650 14.611 -42.127 1.00 87.44 352 ILE A CA 1
ATOM 2820 C C . ILE A 1 352 ? 31.391 15.930 -42.351 1.00 87.44 352 ILE A C 1
ATOM 2822 O O . ILE A 1 352 ? 32.296 15.999 -43.182 1.00 87.44 352 ILE A O 1
ATOM 2826 N N . GLU A 1 353 ? 31.037 16.965 -41.594 1.00 87.56 353 GLU A N 1
ATOM 2827 C CA . GLU A 1 353 ? 31.659 18.287 -41.690 1.00 87.56 353 GLU A CA 1
ATOM 2828 C C . GLU A 1 353 ? 33.026 18.320 -40.995 1.00 87.56 353 GLU A C 1
ATOM 2830 O O . GLU A 1 353 ? 33.914 19.090 -41.361 1.00 87.56 353 GLU A O 1
ATOM 2835 N N . GLY A 1 354 ? 33.257 17.405 -40.052 1.00 83.88 354 GLY A N 1
ATOM 2836 C CA . GLY A 1 354 ? 34.492 17.328 -39.286 1.00 83.88 354 GLY A CA 1
ATOM 2837 C C . GLY A 1 354 ? 34.657 18.480 -38.297 1.00 83.88 354 GLY A C 1
ATOM 2838 O O . GLY A 1 354 ? 35.792 18.803 -37.951 1.00 83.88 354 GLY A O 1
ATOM 2839 N N . ALA A 1 355 ? 33.549 19.079 -37.868 1.00 82.31 355 ALA A N 1
ATOM 2840 C CA . ALA A 1 355 ? 33.467 20.106 -36.842 1.00 82.31 355 ALA A CA 1
ATOM 2841 C C . ALA A 1 355 ? 32.258 19.797 -35.954 1.00 82.31 355 ALA A C 1
ATOM 2843 O O . ALA A 1 355 ? 31.245 19.298 -36.442 1.00 82.31 355 ALA A O 1
ATOM 2844 N N . LEU A 1 356 ? 32.360 20.059 -34.651 1.00 74.94 356 LEU A N 1
ATOM 2845 C CA . LEU A 1 356 ? 31.218 19.881 -33.764 1.00 74.94 356 LEU A CA 1
ATOM 2846 C C . LEU A 1 356 ? 30.209 21.000 -34.030 1.00 74.94 356 LEU A C 1
ATOM 2848 O O . LEU A 1 356 ? 30.549 22.173 -33.882 1.00 74.94 356 LEU A O 1
ATOM 2852 N N . LYS A 1 357 ? 28.981 20.634 -34.397 1.00 73.88 357 LYS A N 1
ATOM 2853 C CA . LYS A 1 357 ? 27.888 21.602 -34.481 1.00 73.88 357 LYS A CA 1
ATOM 2854 C C . LYS A 1 357 ? 27.443 22.026 -33.080 1.00 73.88 357 LYS A C 1
ATOM 2856 O O . LYS A 1 357 ? 27.606 21.302 -32.102 1.00 73.88 357 LYS A O 1
ATOM 2861 N N . THR A 1 358 ? 26.876 23.208 -32.969 1.00 74.00 358 THR A N 1
ATOM 2862 C CA . THR A 1 358 ? 26.228 23.735 -31.768 1.00 74.00 358 THR A CA 1
ATOM 2863 C C . THR A 1 358 ? 24.714 23.530 -31.855 1.00 74.00 358 THR A C 1
ATOM 2865 O O . THR A 1 358 ? 24.188 23.110 -32.885 1.00 74.00 358 THR A O 1
ATOM 2868 N N . LEU A 1 359 ? 23.985 23.782 -30.763 1.00 60.44 359 LEU A N 1
ATOM 2869 C CA . LEU A 1 359 ? 22.516 23.762 -30.802 1.00 60.44 359 LEU A CA 1
ATOM 2870 C C . LEU A 1 359 ? 21.952 24.872 -31.698 1.00 60.44 359 LEU A C 1
ATOM 2872 O O . LEU A 1 359 ? 20.910 24.665 -32.316 1.00 60.44 359 LEU A O 1
ATOM 2876 N N . ASP A 1 360 ? 22.653 26.001 -31.804 1.00 69.25 360 ASP A N 1
ATOM 2877 C CA . ASP A 1 360 ? 22.241 27.136 -32.633 1.00 69.25 360 ASP A CA 1
ATOM 2878 C C . ASP A 1 360 ? 22.222 26.763 -34.124 1.00 69.25 360 ASP A C 1
ATOM 2880 O O . ASP A 1 360 ? 21.342 27.206 -34.859 1.00 69.25 360 ASP A O 1
ATOM 2884 N N . ASP A 1 361 ? 23.082 25.827 -34.545 1.00 67.31 361 ASP A N 1
ATOM 2885 C CA . ASP A 1 361 ? 23.082 25.268 -35.906 1.00 67.31 361 ASP A CA 1
ATOM 2886 C C . ASP A 1 361 ? 21.818 24.444 -36.232 1.00 67.31 361 ASP A C 1
ATOM 2888 O O . ASP A 1 361 ? 21.589 24.087 -37.387 1.00 67.31 361 ASP A O 1
ATOM 2892 N N . TYR A 1 362 ? 20.994 24.130 -35.225 1.00 62.00 362 TYR A N 1
ATOM 2893 C CA . TYR A 1 362 ? 19.773 23.324 -35.341 1.00 62.00 362 TYR A CA 1
ATOM 2894 C C . TYR A 1 362 ? 18.512 24.012 -34.803 1.00 62.00 362 TYR A C 1
ATOM 2896 O O . TYR A 1 362 ? 17.424 23.449 -34.922 1.00 62.00 362 TYR A O 1
ATOM 2904 N N . ALA A 1 363 ? 18.624 25.212 -34.227 1.00 48.47 363 ALA A N 1
ATOM 2905 C CA . ALA A 1 363 ? 17.513 25.927 -33.592 1.00 48.47 363 ALA A CA 1
ATOM 2906 C C . ALA A 1 363 ? 16.515 26.562 -34.589 1.00 48.47 363 ALA A C 1
ATOM 2908 O O . ALA A 1 363 ? 15.546 27.192 -34.166 1.00 48.47 363 ALA A O 1
ATOM 2909 N N . HIS A 1 364 ? 16.732 26.399 -35.898 1.00 44.16 364 HIS A N 1
ATOM 2910 C CA . HIS A 1 364 ? 15.988 27.092 -36.956 1.00 44.16 364 HIS A CA 1
ATOM 2911 C C . HIS A 1 364 ? 15.116 26.196 -37.860 1.00 44.16 364 HIS A C 1
ATOM 2913 O O . HIS A 1 364 ? 14.530 26.723 -38.804 1.00 44.16 364 HIS A O 1
ATOM 2919 N N . ASP A 1 365 ? 14.981 24.896 -37.559 1.00 43.44 365 ASP A N 1
ATOM 2920 C CA . ASP A 1 365 ? 14.244 23.910 -38.382 1.00 43.44 365 ASP A CA 1
ATOM 2921 C C . ASP A 1 365 ? 13.111 23.170 -37.646 1.00 43.44 365 ASP A C 1
ATOM 2923 O O . ASP A 1 365 ? 13.385 22.523 -36.601 1.00 43.44 365 ASP A O 1
#

pLDDT: mean 75.36, std 22.96, range [24.75, 98.5]

Foldseek 3Di:
DDVVVVVVVVVVVVVVVVVVVVVVVVVVVVVVVVVVVVVVVCCCVVVDLPAAVCLVVQLVDQDKDKDKAADDPDDDPSDSRVSLVCVVVVVVVVPPWAPWDKFWGIKIFIRGNVLVVLLVVVLVVCCVVPNDVLSDDFDWDDDDDPVCLVVCSNPFDDWPPDPPDDDPDPCPPVHTFGKTQGADDDADPVRGIDGDRDRSNDHPGMDTDMDTCNVPPPPPCVPQDPVNVVVVLVVLLVLLVLLVVFQQALQCAPDFAKEKFADSDQVVSVQVSCVSNNFHQDQAFDPRIPDRPHDDPPPPPDDDPDDDDDIDIGGTDDDDDDDDDDDDDPPDPPDPDDHDHDYSSQVSVCSNVVHRDDVVNVPPD

Secondary structure (DSSP, 8-state):
--HHHHHHHHHHHHHHHHHHHHHHHHHHHHHHHHHHHHHHHHHHHHH-S-PPTTHHHHHTSS--EEEEE---SS--TT-HHHHHHHHHHHHHHHH--SSPEEEEEEEEEEE-HHHHHHHHHHHHHHHHHH-GGG------B----HHHHHHHHHH----TTSTT----S-S-SS-SSEEEE-SSSSB-TTS-EEEES-GGG----EEEEEEEE--------TT--HHHHHHHHHHHHHHHHHHHHSPP--TTTT--EEEEE--SS-HHHHHHHHHHTT-----S---BTTB----------S-S-S-S-PPEEEEE-----------S---S-S-----PEEPHHHHHHHHHHTSPPPSGGGTT-

Sequence (365 aa):
MTDDEKRLMIEQAFALKEKLQEKLKKTREETEERKKEIEQLQKQISEGILLMEGETEILKGTKVKYFELFPERNYKQGSAAELHFRLAESQFYRLLSGYGTAKVKKVEYVCNPILINKFNAAREELKKKRGEEYSYPVLAFHGTAIANIQPICENGFKVPGEEGFAHATDSGFYGRGAYFSGYDSHCSPSKQELIIFRSDYILPQYIVHYKLDAGEFKYAVTGATKEAIKKKLAKIGKLYKKAVATKDKKIFTGYKFAFIGQMVDTPLAIEALVKRFGGHVCKNAVPFGGTVMTTGLFFNGYPATVPFDAPNIIICSITEYEAATPSTELQAYKNMNYHAFYREDFLYDSIIEGALKTLDDYAHD

Radius of gyration: 34.48 Å; chains: 1; bounding box: 81×55×119 Å